Pro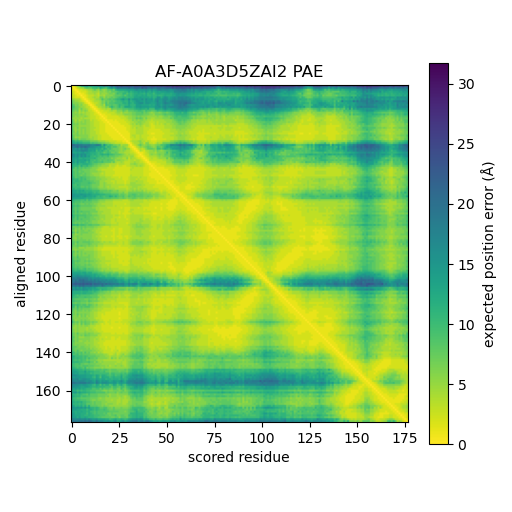tein AF-A0A3D5ZAI2-F1 (afdb_monomer)

Radius of gyration: 25.35 Å; Cα contacts (8 Å, |Δi|>4): 267; chains: 1; bounding box: 57×71×62 Å

Secondary structure (DSSP, 8-state):
-------SSPP-SPPPPTTHHHHHHHHHHH-TTS-GGG--S-HHHHHHHHH--EE-TTS-EEEEEEEEEEPPPSS-HHHHHHHT---EEEEEEEEEEEE--TT-TT-PPEEEEEEEEEEE---TTS-EEETTEEE-PPPPP-PPSEEEEEEEE-TTS-EEEEEEEE-SSS--EEEE-

Sequence (177 aa):
MERINFASAKNLYDYPDFLEIQVKSFQEFFQLETNPENRQTEGLYRVFSENFPITDSRNQFVLEFLDYFIDPPRYSIQECIDRGLTYSVPLKAKLKLYCTDPEHEDFETIVQDVYLGTIPYMTPRGSFVVNGAERVIVSQLHRSPGVFFAQSRHANGTKLYSARIIPFRGSWIEFAT

Nearest PDB structures (foldseek):
  8dkc-assembly1_C  TM=8.971E-01  e=3.325E-18  Porphyromonas gingivalis
  6x43-assembly1_I  TM=8.845E-01  e=4.209E-14  Escherichia coli
  6n61-assembly1_C  TM=9.089E-01  e=1.870E-13  Escherichia coli
  6n62-assembly1_C  TM=8.930E-01  e=2.374E-12  Escherichia coli
  7xl3-assembly1_C  TM=8.909E-01  e=1.390E-11  Pseudomonas aeruginosa PAO1

Foldseek 3Di:
DDDDDPDPDDDPDDDDDPLCVLVVVQCQQCVQVADLVRNDCDHPNVVQVVVDFDADPVRFKTKGWDAKDKAAWPDDLVCCLVQQHWGWIWIWTFIWIDGPDPVPPVDDIDTDTGTDGIDFDADPVSWTQHRNDTGHDDDDDDDDFDKDKDWDADPVGDIKIKIWGGHPDDDIDMDID

Structure (mmCIF, N/CA/C/O backbone):
data_AF-A0A3D5ZAI2-F1
#
_entry.id   AF-A0A3D5ZAI2-F1
#
loop_
_atom_site.group_PDB
_atom_site.id
_atom_site.type_symbol
_atom_site.label_atom_id
_atom_site.label_alt_id
_atom_site.label_comp_id
_atom_site.label_asym_id
_atom_site.label_entity_id
_atom_site.label_seq_id
_atom_site.pdbx_PDB_ins_code
_atom_site.Cartn_x
_atom_site.Cartn_y
_atom_site.Cartn_z
_atom_site.occupancy
_atom_site.B_iso_or_equiv
_atom_site.auth_seq_id
_atom_site.auth_comp_id
_atom_site.auth_asym_id
_atom_site.auth_atom_id
_atom_site.pdbx_PDB_model_num
ATOM 1 N N . MET A 1 1 ? 19.122 -29.719 -29.518 1.00 62.78 1 MET A N 1
ATOM 2 C CA . MET A 1 1 ? 20.221 -28.885 -30.050 1.00 62.78 1 MET A CA 1
ATOM 3 C C . MET A 1 1 ? 20.839 -28.146 -28.885 1.00 62.78 1 MET A C 1
ATOM 5 O O . MET A 1 1 ? 20.096 -27.594 -28.085 1.00 62.78 1 MET A O 1
ATOM 9 N N . GLU A 1 2 ? 22.160 -28.177 -28.773 1.00 84.50 2 GLU A N 1
ATOM 10 C CA . GLU A 1 2 ? 22.904 -27.473 -27.729 1.00 84.50 2 GLU A CA 1
ATOM 11 C C . GLU A 1 2 ? 23.307 -26.083 -28.243 1.00 84.50 2 GLU A C 1
ATOM 13 O O . GLU A 1 2 ? 23.710 -25.933 -29.399 1.00 84.50 2 GLU A O 1
ATOM 18 N N . ARG A 1 3 ? 23.128 -25.042 -27.422 1.00 88.50 3 ARG A N 1
ATOM 19 C CA . ARG A 1 3 ? 23.408 -23.655 -27.815 1.00 88.50 3 ARG A CA 1
ATOM 20 C C . ARG A 1 3 ? 24.905 -23.377 -27.686 1.00 88.50 3 ARG A C 1
ATOM 22 O O . ARG A 1 3 ? 25.422 -23.334 -26.576 1.00 88.50 3 ARG A O 1
ATOM 29 N N . ILE A 1 4 ? 25.578 -23.110 -28.803 1.00 91.88 4 ILE A N 1
ATOM 30 C CA . ILE A 1 4 ? 26.988 -22.694 -28.815 1.00 91.88 4 ILE A CA 1
ATOM 31 C C . ILE A 1 4 ? 27.071 -21.177 -28.582 1.00 91.88 4 ILE A C 1
ATOM 33 O O . ILE A 1 4 ? 26.384 -20.403 -29.251 1.00 91.88 4 ILE A O 1
ATOM 37 N N . ASN A 1 5 ? 27.899 -20.749 -27.625 1.00 89.44 5 ASN A N 1
ATOM 38 C CA . ASN A 1 5 ? 28.137 -19.344 -27.289 1.00 89.44 5 ASN A CA 1
ATOM 39 C C . ASN A 1 5 ? 29.575 -18.944 -27.671 1.00 89.44 5 ASN A C 1
ATOM 41 O O . ASN A 1 5 ? 30.524 -19.559 -27.194 1.00 89.44 5 ASN A O 1
ATOM 45 N N . PHE A 1 6 ? 29.728 -17.914 -28.509 1.00 93.12 6 PHE A N 1
ATOM 46 C CA . PHE A 1 6 ? 31.022 -17.404 -28.996 1.00 93.12 6 PHE A CA 1
ATOM 47 C C . PHE A 1 6 ? 31.489 -16.126 -28.273 1.00 93.12 6 PHE A C 1
ATOM 49 O O . PHE A 1 6 ? 32.393 -15.442 -28.752 1.00 93.12 6 PHE A O 1
ATOM 56 N N . ALA A 1 7 ? 30.857 -15.755 -27.154 1.00 91.50 7 ALA A N 1
ATOM 57 C CA . ALA A 1 7 ? 31.220 -14.558 -26.404 1.00 91.50 7 ALA A CA 1
ATOM 58 C C . ALA A 1 7 ? 32.669 -14.634 -25.890 1.00 91.50 7 ALA A C 1
ATOM 60 O O . ALA A 1 7 ? 33.049 -15.572 -25.191 1.00 91.50 7 ALA A O 1
ATOM 61 N N . SER A 1 8 ? 33.469 -13.619 -26.223 1.00 91.81 8 SER A N 1
ATOM 62 C CA . SER A 1 8 ? 34.861 -13.488 -25.775 1.00 91.81 8 SER A CA 1
ATOM 63 C C . SER A 1 8 ? 34.977 -12.984 -24.333 1.00 91.81 8 SER A C 1
ATOM 65 O O . SER A 1 8 ? 35.944 -13.301 -23.642 1.00 91.81 8 SER A O 1
ATOM 67 N N . ALA A 1 9 ? 33.985 -12.222 -23.865 1.00 90.69 9 ALA A N 1
ATOM 68 C CA . ALA A 1 9 ? 33.868 -11.767 -22.487 1.00 90.69 9 ALA A CA 1
ATOM 69 C C . ALA A 1 9 ? 32.952 -12.703 -21.686 1.00 90.69 9 ALA A C 1
ATOM 71 O O . ALA A 1 9 ? 31.867 -13.071 -22.144 1.00 90.69 9 ALA A O 1
ATOM 72 N N . LYS A 1 10 ? 33.375 -13.066 -20.470 1.00 86.88 10 LYS A N 1
ATOM 73 C CA . LYS A 1 10 ? 32.541 -13.828 -19.532 1.00 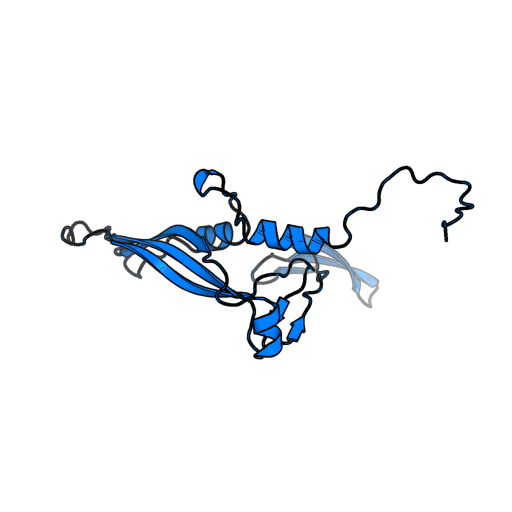86.88 10 LYS A CA 1
ATOM 74 C C . LYS A 1 10 ? 31.554 -12.893 -18.845 1.00 86.88 10 LYS A C 1
ATOM 76 O O . LYS A 1 10 ? 31.944 -11.821 -18.386 1.00 86.88 10 LYS A O 1
ATOM 81 N N . ASN A 1 11 ? 30.297 -13.318 -18.745 1.00 85.56 11 ASN A N 1
ATOM 82 C CA . ASN A 1 11 ? 29.341 -12.631 -17.892 1.00 85.56 11 ASN A CA 1
ATOM 83 C C . ASN A 1 11 ? 29.721 -12.888 -16.424 1.00 85.56 11 ASN A C 1
ATOM 85 O O . ASN A 1 11 ? 29.868 -14.042 -16.028 1.00 85.56 11 ASN A O 1
ATOM 89 N N . LEU A 1 12 ? 29.954 -11.818 -15.663 1.00 88.56 12 LEU A N 1
ATOM 90 C CA . LEU A 1 12 ? 30.361 -11.890 -14.254 1.00 88.56 12 LEU A CA 1
ATOM 91 C C . LEU A 1 12 ? 29.165 -11.942 -13.300 1.00 88.56 12 LEU A C 1
ATOM 93 O O . LEU A 1 12 ? 29.346 -12.269 -12.131 1.00 88.56 12 LEU A O 1
ATOM 97 N N . TYR A 1 13 ? 27.971 -11.613 -13.793 1.00 89.38 13 TYR A N 1
ATOM 98 C CA . TYR A 1 13 ? 26.759 -11.518 -12.994 1.00 89.38 13 TYR A CA 1
ATOM 99 C C . TYR A 1 13 ? 25.639 -12.324 -13.635 1.00 89.38 13 TYR A C 1
ATOM 101 O O . TYR A 1 13 ? 25.450 -12.297 -14.854 1.00 89.38 13 TYR A O 1
ATOM 109 N N . ASP A 1 14 ? 24.870 -13.005 -12.799 1.00 89.44 14 ASP A N 1
ATOM 110 C CA . ASP A 1 14 ? 23.631 -13.623 -13.239 1.00 89.44 14 ASP A CA 1
ATOM 111 C C . ASP A 1 14 ? 22.578 -12.553 -13.536 1.00 89.44 14 ASP A C 1
ATOM 113 O O . ASP A 1 14 ? 22.603 -11.442 -12.995 1.00 89.44 14 ASP A O 1
ATOM 117 N N . TYR A 1 15 ? 21.657 -12.879 -14.439 1.00 89.94 15 TYR A N 1
ATOM 118 C CA . TYR A 1 15 ? 20.530 -12.000 -14.711 1.00 89.94 15 TYR A CA 1
ATOM 119 C C . TYR A 1 15 ? 19.593 -11.987 -13.497 1.00 89.94 15 TYR A C 1
ATOM 121 O O . TYR A 1 15 ? 19.258 -13.064 -12.997 1.00 89.94 15 TYR A O 1
ATOM 129 N N . PRO A 1 16 ? 19.156 -10.804 -13.033 1.00 91.69 16 PRO A N 1
ATOM 130 C CA . PRO A 1 16 ? 18.140 -10.726 -11.996 1.00 91.69 16 PRO A CA 1
ATOM 131 C C . PRO A 1 16 ? 16.792 -11.213 -12.536 1.00 91.69 16 PRO A C 1
ATOM 133 O O . PRO A 1 16 ? 16.596 -11.336 -13.751 1.00 91.69 16 PRO A O 1
ATOM 136 N N . ASP A 1 17 ? 15.838 -11.434 -11.637 1.00 90.25 17 ASP A N 1
ATOM 137 C CA . ASP A 1 17 ? 14.456 -11.638 -12.051 1.00 90.25 17 ASP A CA 1
ATOM 138 C C . ASP A 1 17 ? 13.893 -10.323 -12.614 1.00 90.25 17 ASP A C 1
ATOM 140 O O . ASP A 1 17 ? 13.787 -9.302 -11.935 1.00 90.25 17 ASP A O 1
ATOM 144 N N . PHE A 1 18 ? 13.524 -10.335 -13.894 1.00 91.12 18 PHE A N 1
ATOM 145 C CA . PHE A 1 18 ? 13.000 -9.155 -14.577 1.00 91.12 18 PHE A CA 1
ATOM 146 C C . PHE A 1 18 ? 11.602 -8.738 -14.097 1.00 91.12 18 PHE A C 1
ATOM 148 O O . PHE A 1 18 ? 11.179 -7.616 -14.379 1.00 91.12 18 PHE A O 1
ATOM 155 N N . LEU A 1 19 ? 10.885 -9.607 -13.376 1.00 91.56 19 LEU A N 1
ATOM 156 C CA . LEU A 1 19 ? 9.598 -9.298 -12.750 1.00 91.56 19 LEU A CA 1
ATOM 157 C C . LEU A 1 19 ? 9.741 -8.836 -11.295 1.00 91.56 19 LEU A C 1
ATOM 159 O O . LEU A 1 19 ? 8.753 -8.377 -10.715 1.00 91.56 19 LEU A O 1
ATOM 163 N N . GLU A 1 20 ? 10.953 -8.897 -10.729 1.00 90.62 20 GLU A N 1
ATOM 164 C CA . GLU A 1 20 ? 11.215 -8.631 -9.311 1.00 90.62 20 GLU A CA 1
ATOM 165 C C . GLU A 1 20 ? 10.633 -7.290 -8.871 1.00 90.62 20 GLU A C 1
ATOM 167 O O . GLU A 1 20 ? 9.958 -7.221 -7.855 1.00 90.62 20 GLU A O 1
ATOM 172 N N . ILE A 1 21 ? 10.816 -6.231 -9.664 1.00 91.50 21 ILE A N 1
ATOM 173 C CA . ILE A 1 21 ? 10.350 -4.880 -9.317 1.00 91.50 21 ILE A CA 1
ATOM 174 C C . ILE A 1 21 ? 8.835 -4.851 -9.064 1.00 91.50 21 ILE A C 1
ATOM 176 O O . ILE A 1 21 ? 8.386 -4.224 -8.105 1.00 91.50 21 ILE A O 1
ATOM 180 N N . GLN A 1 22 ? 8.045 -5.522 -9.909 1.00 91.94 22 GLN A N 1
ATOM 181 C CA . GLN A 1 22 ? 6.584 -5.547 -9.775 1.00 91.94 22 GLN A CA 1
ATOM 182 C C . GLN A 1 22 ? 6.161 -6.411 -8.588 1.00 91.94 22 GLN A C 1
ATOM 184 O O . GLN A 1 22 ? 5.370 -5.978 -7.751 1.00 91.94 22 GLN A O 1
ATOM 189 N N . VAL A 1 23 ? 6.719 -7.621 -8.504 1.00 91.06 23 VAL A N 1
ATOM 190 C CA . VAL A 1 23 ? 6.357 -8.606 -7.479 1.00 91.06 23 VAL A CA 1
ATOM 191 C C . VAL A 1 23 ? 6.747 -8.106 -6.091 1.00 91.06 23 VAL A C 1
ATOM 193 O O . VAL A 1 23 ? 5.915 -8.096 -5.185 1.00 91.06 23 VAL A O 1
ATOM 196 N N . LYS A 1 24 ? 7.979 -7.617 -5.940 1.00 91.00 24 LYS A N 1
ATOM 197 C CA . LYS A 1 24 ? 8.510 -7.103 -4.679 1.00 91.00 24 LYS A CA 1
ATOM 198 C C . LYS A 1 24 ? 7.731 -5.888 -4.190 1.00 91.00 24 LYS A C 1
ATOM 200 O O . LYS A 1 24 ? 7.303 -5.877 -3.043 1.00 91.00 24 LYS A O 1
ATOM 205 N N . SER A 1 25 ? 7.457 -4.913 -5.062 1.00 92.38 25 SER A N 1
ATOM 206 C CA . SER A 1 25 ? 6.672 -3.729 -4.683 1.00 92.38 25 SER A CA 1
ATOM 207 C C . SER A 1 25 ? 5.270 -4.099 -4.183 1.00 92.38 25 SER A C 1
ATOM 209 O O . SER A 1 25 ? 4.769 -3.493 -3.236 1.00 92.38 25 SER A O 1
ATOM 211 N N . PHE A 1 26 ? 4.636 -5.103 -4.793 1.00 92.88 26 PHE A N 1
ATOM 212 C CA . PHE A 1 26 ? 3.326 -5.580 -4.361 1.00 92.88 26 PHE A CA 1
ATOM 213 C C . PHE A 1 26 ? 3.391 -6.352 -3.036 1.00 92.88 26 PHE A C 1
ATOM 215 O O . PHE A 1 26 ? 2.532 -6.154 -2.177 1.00 92.88 26 PHE A O 1
ATOM 222 N N . GLN A 1 27 ? 4.418 -7.185 -2.842 1.00 89.62 27 GLN A N 1
ATOM 223 C CA . GLN A 1 27 ? 4.668 -7.893 -1.581 1.00 89.62 27 GLN A CA 1
ATOM 224 C C . GLN A 1 27 ? 4.926 -6.923 -0.421 1.00 89.62 27 GLN A C 1
ATOM 226 O O . GLN A 1 27 ? 4.304 -7.066 0.628 1.00 89.62 27 GLN A O 1
ATOM 231 N N . GLU A 1 28 ? 5.770 -5.908 -0.623 1.00 90.38 28 GLU A N 1
ATOM 232 C CA . GLU A 1 28 ? 6.050 -4.849 0.359 1.00 90.38 28 GLU A CA 1
ATOM 233 C C . GLU A 1 28 ? 4.786 -4.045 0.701 1.00 90.38 28 GLU A C 1
ATOM 235 O O . GLU A 1 28 ? 4.550 -3.690 1.855 1.00 90.38 28 GLU A O 1
ATOM 240 N N . PHE A 1 29 ? 3.915 -3.793 -0.282 1.00 91.44 29 PHE A N 1
ATOM 241 C CA . PHE A 1 29 ? 2.637 -3.131 -0.025 1.00 91.44 29 PHE A CA 1
ATOM 242 C C . PHE A 1 29 ? 1.702 -3.978 0.860 1.00 91.44 29 PHE A C 1
ATOM 244 O O . PHE A 1 29 ? 1.047 -3.431 1.750 1.00 91.44 29 PHE A O 1
ATOM 251 N N . PHE A 1 30 ? 1.635 -5.291 0.621 1.00 87.12 30 PHE A 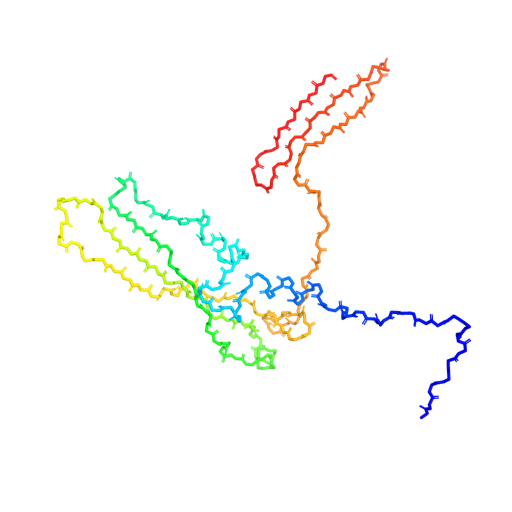N 1
ATOM 252 C CA . PHE A 1 30 ? 0.673 -6.201 1.252 1.00 87.12 30 PHE A CA 1
ATOM 253 C C . PHE A 1 30 ? 1.149 -6.885 2.539 1.00 87.12 30 PHE A C 1
ATOM 255 O O . PHE A 1 30 ? 0.295 -7.322 3.298 1.00 87.12 30 PHE A O 1
ATOM 262 N N . GLN A 1 31 ? 2.459 -7.047 2.758 1.00 84.12 31 GLN A N 1
ATOM 263 C CA . GLN A 1 31 ? 3.083 -7.694 3.931 1.00 84.12 31 GLN A CA 1
ATOM 264 C C . GLN A 1 31 ? 2.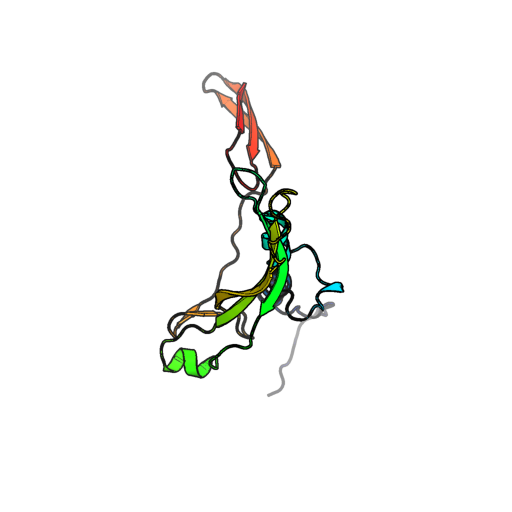387 -8.981 4.435 1.00 84.12 31 GLN A C 1
ATOM 266 O O . GLN A 1 31 ? 2.243 -9.214 5.637 1.00 84.12 31 GLN A O 1
ATOM 271 N N . LEU A 1 32 ? 1.929 -9.832 3.511 1.00 69.31 32 LEU A N 1
ATOM 272 C CA . LEU A 1 32 ? 1.075 -10.990 3.816 1.00 69.31 32 LEU A CA 1
ATOM 273 C C . LEU A 1 32 ? 1.755 -12.091 4.631 1.00 69.31 32 LEU A C 1
ATOM 275 O O . LEU A 1 32 ? 1.093 -12.790 5.391 1.00 69.31 32 LEU A O 1
ATOM 279 N N . GLU A 1 33 ? 3.064 -12.250 4.470 1.00 70.12 33 GLU A N 1
ATOM 280 C CA . GLU A 1 33 ? 3.845 -13.311 5.117 1.00 70.12 33 GLU A CA 1
ATOM 281 C C . GLU A 1 33 ? 4.502 -12.838 6.421 1.00 70.12 33 GLU A C 1
ATOM 283 O O . GLU A 1 33 ? 5.375 -13.504 6.977 1.00 70.12 33 GLU A O 1
ATOM 288 N N . THR A 1 34 ? 4.103 -11.666 6.917 1.00 75.31 34 THR A N 1
ATOM 289 C CA . THR A 1 34 ? 4.671 -11.071 8.122 1.00 75.31 34 THR A CA 1
ATOM 290 C C . THR A 1 34 ? 3.702 -11.237 9.284 1.00 75.31 34 THR A C 1
ATOM 292 O O . THR A 1 34 ? 2.564 -10.762 9.234 1.00 75.31 34 THR A O 1
ATOM 295 N N . ASN A 1 35 ? 4.161 -11.898 10.352 1.00 79.94 35 ASN A N 1
ATOM 296 C CA . ASN A 1 35 ? 3.420 -11.946 11.614 1.00 79.94 35 ASN A CA 1
ATOM 297 C C . ASN A 1 35 ? 3.076 -10.515 12.062 1.00 79.94 35 ASN A C 1
ATOM 299 O O . ASN A 1 35 ? 3.930 -9.639 11.899 1.00 79.94 35 ASN A O 1
ATOM 303 N N . PRO A 1 36 ? 1.897 -10.274 12.666 1.00 78.56 36 PRO A N 1
ATOM 304 C CA . PRO A 1 36 ? 1.490 -8.940 13.111 1.00 78.56 36 PRO A CA 1
ATOM 305 C C . PRO A 1 36 ? 2.561 -8.201 13.926 1.00 78.56 36 PRO A C 1
ATOM 307 O O . PRO A 1 36 ? 2.814 -7.027 13.690 1.00 78.56 36 PRO A O 1
ATOM 310 N N . GLU A 1 37 ? 3.263 -8.912 14.813 1.00 79.19 37 GLU A N 1
ATOM 311 C CA . GLU A 1 37 ? 4.327 -8.356 15.666 1.00 79.19 37 GLU A CA 1
ATOM 312 C C . GLU A 1 37 ? 5.584 -7.915 14.896 1.00 79.19 37 GLU A C 1
ATOM 314 O O . GLU A 1 37 ? 6.317 -7.045 15.355 1.00 79.19 37 GLU A O 1
ATOM 319 N N . ASN A 1 38 ? 5.831 -8.503 13.723 1.00 82.44 38 ASN A N 1
ATOM 320 C CA . ASN A 1 38 ? 6.993 -8.217 12.879 1.00 82.44 38 ASN A CA 1
ATOM 321 C C . ASN A 1 38 ? 6.648 -7.301 11.695 1.00 82.44 38 ASN A C 1
ATOM 323 O O . ASN A 1 38 ? 7.500 -7.058 10.839 1.00 82.44 38 ASN A O 1
ATOM 327 N N . ARG A 1 39 ? 5.394 -6.844 11.601 1.00 83.50 39 ARG A N 1
ATOM 328 C CA . ARG A 1 39 ? 4.905 -6.036 10.486 1.00 83.50 39 ARG A CA 1
ATOM 329 C C . ARG A 1 39 ? 5.563 -4.662 10.513 1.00 83.50 39 ARG A C 1
ATOM 331 O O . ARG A 1 39 ? 5.550 -3.965 11.525 1.00 83.50 39 ARG A O 1
ATOM 338 N N . GLN A 1 40 ? 6.141 -4.267 9.387 1.00 84.62 40 GLN A N 1
ATOM 339 C CA . GLN A 1 40 ? 6.765 -2.960 9.248 1.00 84.62 40 GLN A CA 1
ATOM 340 C C . GLN A 1 40 ? 5.694 -1.885 9.043 1.00 84.62 40 GLN A C 1
ATOM 342 O O . GLN A 1 40 ? 4.654 -2.126 8.423 1.00 84.62 40 GLN A O 1
ATOM 347 N N . THR A 1 41 ? 5.958 -0.664 9.517 1.00 84.69 41 THR A N 1
ATOM 348 C CA . THR A 1 41 ? 5.077 0.498 9.305 1.00 84.69 41 THR A CA 1
ATOM 349 C C . THR A 1 41 ? 5.206 1.040 7.877 1.00 84.69 41 THR A C 1
ATOM 351 O O . THR A 1 41 ? 5.607 2.179 7.639 1.00 84.69 41 THR A O 1
ATOM 354 N N . GLU A 1 42 ? 4.856 0.208 6.903 1.00 87.94 42 GLU A N 1
ATOM 355 C CA . GLU A 1 42 ? 4.878 0.493 5.469 1.00 87.94 42 GLU A CA 1
ATOM 356 C C . GLU A 1 42 ? 3.628 -0.067 4.773 1.00 87.94 42 GLU A C 1
ATOM 358 O O . GLU A 1 42 ? 2.768 -0.689 5.405 1.00 87.94 42 GLU A O 1
ATOM 363 N N . GLY A 1 43 ? 3.496 0.200 3.471 1.00 91.56 43 GLY A N 1
ATOM 364 C CA . GLY A 1 43 ? 2.417 -0.348 2.651 1.00 91.56 43 GLY A CA 1
ATOM 365 C C . GLY A 1 43 ? 1.019 -0.082 3.217 1.00 91.56 43 GLY A C 1
ATOM 366 O O . GLY A 1 43 ? 0.698 1.030 3.643 1.00 91.56 43 GLY A O 1
ATOM 367 N N . LEU A 1 44 ? 0.189 -1.123 3.229 1.00 91.75 44 LEU A N 1
ATOM 368 C CA . LEU A 1 44 ? -1.182 -1.073 3.723 1.00 91.75 44 LEU A CA 1
ATOM 369 C C . LEU A 1 44 ? -1.264 -0.768 5.228 1.00 91.75 44 LEU A C 1
ATOM 371 O O . LEU A 1 44 ? -2.139 -0.011 5.644 1.00 91.75 44 LEU A O 1
ATOM 375 N N . TYR A 1 45 ? -0.336 -1.296 6.035 1.00 92.38 45 TYR A N 1
ATOM 376 C CA . TYR A 1 45 ? -0.316 -1.042 7.480 1.00 92.38 45 TYR A CA 1
ATOM 377 C C . TYR A 1 45 ? -0.117 0.443 7.771 1.00 92.38 45 TYR A C 1
ATOM 379 O O . TYR A 1 45 ? -0.891 1.041 8.512 1.00 92.38 45 TYR A O 1
ATOM 387 N N . ARG A 1 46 ? 0.867 1.065 7.107 1.00 93.12 46 ARG A N 1
ATOM 388 C CA . ARG A 1 46 ? 1.122 2.503 7.227 1.00 93.12 46 ARG A CA 1
ATOM 389 C C . ARG A 1 46 ? -0.102 3.336 6.871 1.00 93.12 46 ARG A C 1
ATOM 391 O O . ARG A 1 46 ? -0.377 4.313 7.555 1.00 93.12 46 ARG A O 1
ATOM 398 N N . VAL A 1 47 ? -0.841 2.956 5.826 1.00 93.25 47 VAL A N 1
ATOM 399 C CA . VAL A 1 47 ? -2.072 3.663 5.446 1.00 93.25 47 VAL A CA 1
ATOM 400 C C . VAL A 1 47 ? -3.091 3.617 6.582 1.00 93.25 47 VAL A C 1
ATOM 402 O O . VAL A 1 47 ? -3.665 4.653 6.904 1.00 93.25 47 VAL A O 1
ATOM 405 N N . PHE A 1 48 ? -3.292 2.470 7.231 1.00 94.31 48 PHE A N 1
ATOM 406 C CA . PHE A 1 48 ? -4.164 2.410 8.403 1.00 94.31 48 PHE A CA 1
ATOM 407 C C . PHE A 1 48 ? -3.614 3.235 9.572 1.00 94.31 48 PHE A C 1
ATOM 409 O O . PHE A 1 48 ? -4.335 4.070 10.110 1.00 94.31 48 PHE A O 1
ATOM 416 N N . SER A 1 49 ? -2.334 3.091 9.917 1.00 92.25 49 SER A N 1
ATOM 417 C CA . SER A 1 49 ? -1.720 3.841 11.021 1.00 92.25 49 SER A CA 1
ATOM 418 C C . SER A 1 49 ? -1.735 5.362 10.825 1.00 92.25 49 SER A C 1
ATOM 420 O O . SER A 1 49 ? -1.795 6.091 11.803 1.00 92.25 49 SER A O 1
ATOM 422 N N . GLU A 1 50 ? -1.675 5.859 9.585 1.00 93.44 50 GLU A N 1
ATOM 423 C CA . GLU A 1 50 ? -1.748 7.299 9.290 1.00 93.44 50 GLU A CA 1
ATOM 424 C C . GLU A 1 50 ? -3.174 7.867 9.395 1.00 93.44 50 GLU A C 1
ATOM 426 O O . GLU A 1 50 ? -3.330 9.072 9.581 1.00 93.44 50 GLU A O 1
ATOM 431 N N . ASN A 1 51 ? -4.208 7.032 9.236 1.00 93.44 51 ASN A N 1
ATOM 432 C CA . ASN A 1 51 ? -5.608 7.475 9.243 1.00 93.44 51 ASN A CA 1
ATOM 433 C C . ASN A 1 51 ? -6.321 7.237 10.584 1.00 93.44 51 ASN A C 1
ATOM 435 O O . ASN A 1 51 ? -7.380 7.818 10.805 1.00 93.44 51 ASN A O 1
ATOM 439 N N . PHE A 1 52 ? -5.770 6.391 11.457 1.00 95.19 52 PHE A N 1
ATOM 440 C CA . PHE A 1 52 ? -6.327 6.075 12.770 1.00 95.19 52 PHE A CA 1
ATOM 441 C C . PHE A 1 52 ? -5.440 6.632 13.901 1.00 95.19 52 PHE A C 1
ATOM 443 O O . PHE A 1 52 ? -4.223 6.705 13.735 1.00 95.19 52 PHE A O 1
ATOM 450 N N . PRO A 1 53 ? -6.013 6.987 15.066 1.00 96.12 53 PRO A N 1
ATOM 451 C CA . PRO A 1 53 ? -7.419 6.829 15.439 1.00 96.12 53 PRO A CA 1
ATOM 452 C C . PRO A 1 53 ? -8.350 7.842 14.759 1.00 96.12 53 PRO A C 1
ATOM 454 O O . PRO A 1 53 ? -7.941 8.944 14.400 1.00 96.12 53 PRO A O 1
ATOM 457 N N . ILE A 1 54 ? -9.620 7.460 14.616 1.00 96.38 54 ILE A N 1
ATOM 458 C CA . ILE A 1 54 ? -10.702 8.351 14.183 1.00 96.38 54 ILE A CA 1
ATOM 459 C C . ILE A 1 54 ? -11.566 8.655 15.402 1.00 96.38 54 ILE A C 1
ATOM 461 O O . ILE A 1 54 ? -12.013 7.734 16.087 1.00 96.38 54 ILE A O 1
ATOM 465 N N . THR A 1 55 ? -11.816 9.936 15.660 1.00 96.19 55 THR A N 1
ATOM 466 C CA . THR A 1 55 ? -12.674 10.388 16.758 1.00 96.19 55 THR A CA 1
ATOM 467 C C . THR A 1 55 ? -13.937 11.056 16.239 1.00 96.19 55 THR A C 1
ATOM 469 O O . THR A 1 55 ? -13.972 11.604 15.132 1.00 96.19 55 THR A O 1
ATOM 472 N N . ASP A 1 56 ? -15.004 10.996 17.031 1.00 94.94 56 ASP A N 1
ATOM 473 C CA . ASP A 1 56 ? -16.198 11.789 16.766 1.00 94.94 56 ASP A CA 1
ATOM 474 C C . ASP A 1 56 ? -15.948 13.287 17.048 1.00 94.94 56 ASP A C 1
ATOM 476 O O . ASP A 1 56 ? -14.953 13.681 17.655 1.00 94.94 56 ASP A O 1
ATOM 480 N N . SER A 1 57 ? -16.888 14.147 16.649 1.00 94.44 57 SER A N 1
ATOM 481 C CA . SER A 1 57 ? -16.779 15.606 16.822 1.00 94.44 57 SER A CA 1
ATOM 482 C C . SER A 1 57 ? -16.572 16.084 18.268 1.00 94.44 57 SER A C 1
ATOM 484 O O . SER A 1 57 ? -16.081 17.194 18.471 1.00 94.44 57 SER A O 1
ATOM 486 N N . ARG A 1 58 ? -16.967 15.280 19.264 1.00 91.94 58 ARG A N 1
ATOM 487 C CA . ARG A 1 58 ? -16.841 15.590 20.694 1.00 91.94 58 ARG A CA 1
ATOM 488 C C . ARG A 1 58 ? -15.656 14.883 21.354 1.00 91.94 58 ARG A C 1
ATOM 490 O O . ARG A 1 58 ? -15.418 15.120 22.533 1.00 91.94 58 ARG A O 1
ATOM 497 N N . ASN A 1 59 ? -14.903 14.068 20.611 1.00 90.44 59 ASN A N 1
ATOM 498 C CA . ASN A 1 59 ? -13.801 13.236 21.106 1.00 90.44 59 ASN A CA 1
ATOM 499 C C . ASN A 1 59 ? -14.193 12.279 22.250 1.00 90.44 59 ASN A C 1
ATOM 501 O O . ASN A 1 59 ? -13.363 11.965 23.103 1.00 90.44 59 ASN A O 1
ATOM 505 N N . GLN A 1 60 ? -15.448 11.829 22.266 1.00 92.81 60 GLN A N 1
ATOM 506 C CA . GLN A 1 60 ? -15.984 10.863 23.227 1.00 92.81 60 GLN A CA 1
ATOM 507 C C . GLN A 1 60 ? -15.835 9.429 22.717 1.00 92.81 60 GLN A C 1
ATOM 509 O O . GLN A 1 60 ? -15.537 8.529 23.493 1.00 92.81 60 GLN A O 1
ATOM 514 N N . PHE A 1 61 ? -16.009 9.210 21.412 1.00 95.12 61 PHE A N 1
ATOM 515 C CA . PHE A 1 61 ? -15.879 7.894 20.795 1.00 95.12 61 PHE A CA 1
ATOM 516 C C . PHE A 1 61 ? -14.618 7.834 19.951 1.00 95.12 61 PHE A C 1
ATOM 518 O O . PHE A 1 61 ? -14.415 8.660 19.057 1.00 95.12 61 PHE A O 1
ATOM 525 N N . VAL A 1 62 ? -13.785 6.833 20.225 1.00 96.56 62 VAL A N 1
ATOM 526 C CA . VAL A 1 62 ? -12.512 6.627 19.539 1.00 96.56 62 VAL A CA 1
ATOM 527 C C . VAL A 1 62 ? -12.532 5.272 18.850 1.00 96.56 62 VAL A C 1
ATOM 529 O O . VAL A 1 62 ? -12.713 4.234 19.488 1.00 96.56 62 VAL A O 1
ATOM 532 N N . LEU A 1 63 ? -12.339 5.292 17.533 1.00 97.50 63 LEU A N 1
ATOM 533 C CA . LEU A 1 63 ? -12.126 4.108 16.719 1.00 97.50 63 LEU A CA 1
ATOM 534 C C . LEU A 1 63 ? -10.624 3.956 16.469 1.00 97.50 63 LEU A C 1
ATOM 536 O O . LEU A 1 63 ? -10.001 4.799 15.824 1.00 97.50 63 LEU A O 1
ATOM 540 N N . GLU A 1 64 ? -10.050 2.877 16.980 1.00 97.00 64 GLU A N 1
ATOM 541 C CA . GLU A 1 64 ? -8.648 2.500 16.827 1.00 97.00 64 GLU A CA 1
ATOM 542 C C . GLU A 1 64 ? -8.499 1.375 15.805 1.00 97.00 64 GLU A C 1
ATOM 544 O O . GLU A 1 64 ? -9.286 0.425 15.768 1.00 97.00 64 GLU A O 1
ATOM 549 N N . PHE A 1 65 ? -7.442 1.462 15.004 1.00 96.38 65 PHE A N 1
ATOM 550 C CA . PHE A 1 65 ? -6.970 0.357 14.184 1.00 96.38 65 PHE A CA 1
ATOM 551 C C . PHE A 1 65 ? -5.978 -0.480 14.991 1.00 96.38 65 PHE A C 1
ATOM 553 O O . PHE A 1 65 ? -4.995 0.055 15.499 1.00 96.38 65 PHE A O 1
ATOM 560 N N . LEU A 1 66 ? -6.236 -1.784 15.097 1.00 94.00 66 LEU A N 1
ATOM 561 C CA . LEU A 1 66 ? -5.332 -2.724 15.758 1.00 94.00 66 LEU A CA 1
A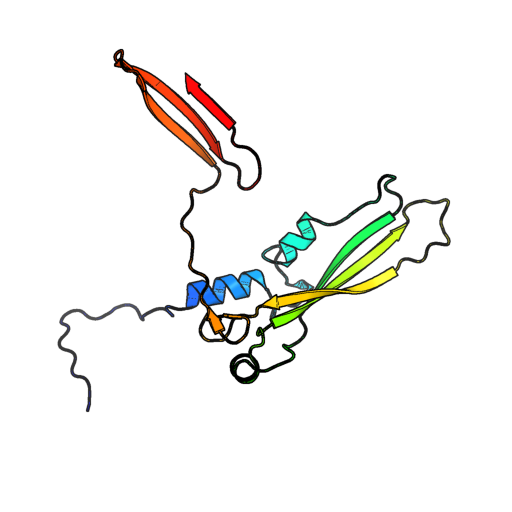TOM 562 C C . LEU A 1 66 ? -4.507 -3.510 14.744 1.00 94.00 66 LEU A C 1
ATOM 564 O O . LEU A 1 66 ? -3.302 -3.648 14.916 1.00 94.00 66 LEU A O 1
ATOM 568 N N . ASP A 1 67 ? -5.160 -4.055 13.714 1.00 93.12 67 ASP A N 1
ATOM 569 C CA . ASP A 1 67 ? -4.490 -4.882 12.713 1.00 93.12 67 ASP A CA 1
ATOM 570 C C . ASP A 1 67 ? -5.334 -5.082 11.441 1.00 93.12 67 ASP A C 1
ATOM 572 O O . ASP A 1 67 ? -6.502 -4.698 11.400 1.00 93.12 67 ASP A O 1
ATOM 576 N N . TYR A 1 68 ? -4.785 -5.723 10.405 1.00 93.06 68 TYR A N 1
ATOM 577 C CA . TYR A 1 68 ? -5.552 -6.203 9.248 1.00 93.06 68 TYR A CA 1
ATOM 578 C C . TYR A 1 68 ? -5.236 -7.652 8.872 1.00 93.06 68 TYR A C 1
ATOM 580 O O . TYR A 1 68 ? -4.123 -8.147 9.075 1.00 93.06 68 TYR A O 1
ATOM 588 N N . PHE A 1 69 ? -6.225 -8.291 8.247 1.00 91.56 69 PHE A N 1
ATOM 589 C CA . PHE A 1 69 ? -6.178 -9.653 7.733 1.00 91.56 69 PHE A CA 1
ATOM 590 C C . PHE A 1 69 ? -6.620 -9.695 6.281 1.00 91.56 69 PHE A C 1
ATOM 592 O O . PHE A 1 69 ? -7.516 -8.959 5.859 1.00 91.56 69 PHE A O 1
ATOM 599 N N . ILE A 1 70 ? -6.016 -10.611 5.537 1.00 91.38 70 ILE A N 1
ATOM 600 C CA . ILE A 1 70 ? -6.381 -10.899 4.161 1.00 91.38 70 ILE A CA 1
ATOM 601 C C . ILE A 1 70 ? -6.823 -12.352 4.102 1.00 91.38 70 ILE A C 1
ATOM 603 O O . ILE A 1 70 ? -6.063 -13.255 4.450 1.00 91.38 70 ILE A O 1
ATOM 607 N N . ASP A 1 71 ? -8.056 -12.568 3.667 1.00 92.69 71 ASP A N 1
ATOM 608 C CA . ASP A 1 71 ? -8.557 -13.916 3.437 1.00 92.69 71 ASP A CA 1
ATOM 609 C C . ASP A 1 71 ? -8.058 -14.437 2.077 1.00 92.69 71 ASP A C 1
ATOM 611 O O . ASP A 1 71 ? -7.765 -13.651 1.167 1.00 92.69 71 ASP A O 1
ATOM 615 N N . PRO A 1 72 ? -7.988 -15.765 1.886 1.00 93.62 72 PRO A N 1
ATOM 616 C CA . PRO A 1 72 ? -7.641 -16.335 0.593 1.00 93.62 72 PRO A CA 1
ATOM 617 C C . PRO A 1 72 ? -8.636 -15.914 -0.505 1.00 93.62 72 PRO A C 1
ATOM 619 O O . PRO A 1 72 ? -9.814 -15.648 -0.231 1.00 93.62 72 PRO A O 1
ATOM 622 N N . PRO A 1 73 ? -8.187 -15.877 -1.772 1.00 95.12 73 PRO A N 1
ATOM 623 C CA . PRO A 1 73 ? -9.051 -15.533 -2.891 1.00 95.12 73 PRO A CA 1
ATOM 624 C C . PRO A 1 73 ? -10.179 -16.558 -3.033 1.00 95.12 73 PRO A C 1
ATOM 626 O O . PRO A 1 73 ? -9.981 -17.763 -2.880 1.00 95.12 73 PRO A O 1
ATOM 629 N N . ARG A 1 74 ? -11.380 -16.076 -3.366 1.00 94.62 74 ARG A N 1
ATOM 630 C CA . ARG A 1 74 ? -12.575 -16.927 -3.499 1.00 94.62 74 ARG A CA 1
ATOM 631 C C . ARG A 1 74 ? -12.527 -17.852 -4.719 1.00 94.62 74 ARG A C 1
ATOM 633 O O . ARG A 1 74 ? -13.148 -18.910 -4.699 1.00 94.62 74 ARG A O 1
ATOM 640 N N . TYR A 1 75 ? -11.845 -17.424 -5.777 1.00 96.75 75 TYR A N 1
ATOM 641 C CA . TYR A 1 75 ? -11.786 -18.105 -7.067 1.00 96.75 75 TYR A CA 1
ATOM 642 C C . TYR A 1 75 ? -10.340 -18.205 -7.540 1.00 96.75 75 TYR A C 1
ATOM 644 O O . TYR A 1 75 ? -9.502 -17.370 -7.193 1.00 96.75 75 TYR A O 1
ATOM 652 N N . SER A 1 76 ? -10.055 -19.217 -8.356 1.00 97.81 76 SER A N 1
ATOM 653 C CA . SER A 1 76 ? -8.746 -19.346 -9.000 1.00 97.81 76 SER A CA 1
ATOM 654 C C . SER A 1 76 ? -8.570 -18.326 -10.132 1.00 97.81 76 SER A C 1
ATOM 656 O O . SER A 1 76 ? -9.544 -17.818 -10.687 1.00 97.81 76 SER A O 1
ATOM 658 N N . ILE A 1 77 ? -7.321 -18.064 -10.528 1.00 98.00 77 ILE A N 1
ATOM 659 C CA . ILE A 1 77 ? -6.998 -17.158 -11.645 1.00 98.00 77 ILE A CA 1
ATOM 660 C C . ILE A 1 77 ? -7.710 -17.600 -12.935 1.00 98.00 77 ILE A C 1
ATOM 662 O O . ILE A 1 77 ? -8.319 -16.771 -13.609 1.00 98.00 77 ILE A O 1
ATOM 666 N N . GLN A 1 78 ? -7.668 -18.899 -13.257 1.00 97.81 78 GLN A N 1
ATOM 667 C CA . GLN A 1 78 ? -8.285 -19.444 -14.471 1.00 97.81 78 GLN A CA 1
ATOM 668 C C . GLN A 1 78 ? -9.806 -19.272 -14.451 1.00 97.81 78 GLN A C 1
ATOM 670 O O . GLN A 1 78 ? -10.394 -18.807 -15.420 1.00 97.81 78 GLN A O 1
ATOM 675 N N . GLU A 1 79 ? -10.432 -19.559 -13.310 1.00 97.81 79 GLU A N 1
ATOM 676 C CA . GLU A 1 79 ? -11.868 -19.370 -13.137 1.00 97.81 79 GLU A CA 1
ATOM 677 C C . GLU A 1 79 ? -12.280 -17.900 -13.302 1.00 97.81 79 GLU A C 1
ATOM 679 O O . GLU A 1 79 ? -13.317 -17.612 -13.904 1.00 97.81 79 GLU A O 1
ATOM 684 N N . CYS A 1 80 ? -11.469 -16.960 -12.806 1.00 98.31 80 CYS A N 1
ATOM 685 C CA . CYS A 1 80 ? -11.722 -15.539 -13.011 1.00 98.31 80 CYS A CA 1
ATOM 686 C C . CYS A 1 80 ? -11.670 -15.149 -14.492 1.00 98.31 80 CYS A C 1
ATOM 688 O O . CYS A 1 80 ? -12.514 -14.371 -14.932 1.00 98.31 80 CYS A O 1
ATOM 690 N N . ILE A 1 81 ? -10.726 -15.701 -15.256 1.00 98.12 81 ILE A N 1
ATOM 691 C CA . ILE A 1 81 ? -10.616 -15.473 -16.703 1.00 98.12 81 ILE A CA 1
ATOM 692 C C . ILE A 1 81 ? -11.846 -16.039 -17.421 1.00 98.12 81 ILE A C 1
ATOM 694 O O . ILE A 1 81 ? -12.539 -15.300 -18.120 1.00 98.12 81 ILE A O 1
ATOM 698 N N . ASP A 1 82 ? -12.171 -17.310 -17.182 1.00 98.25 82 ASP A N 1
ATOM 699 C CA . ASP A 1 82 ? -13.242 -18.019 -17.891 1.00 98.25 82 ASP A CA 1
ATOM 700 C C . ASP A 1 82 ? -14.630 -17.424 -17.612 1.00 98.25 82 ASP A C 1
ATOM 702 O O . ASP A 1 82 ? -15.495 -17.392 -18.488 1.00 98.25 82 ASP A O 1
ATOM 706 N N . ARG A 1 83 ? -14.857 -16.938 -16.385 1.00 97.94 83 ARG A N 1
ATOM 707 C CA . ARG A 1 83 ? -16.153 -16.401 -15.938 1.00 97.94 83 ARG A CA 1
ATOM 708 C C . ARG A 1 83 ? -16.262 -14.879 -16.032 1.00 97.94 83 ARG A C 1
ATOM 710 O O . ARG A 1 83 ? -17.302 -14.337 -15.662 1.00 97.94 83 ARG A O 1
ATOM 717 N N . GLY A 1 84 ? -15.219 -14.173 -16.473 1.00 97.62 84 GLY A N 1
ATOM 718 C CA . GLY A 1 84 ? -15.246 -12.708 -16.525 1.00 97.62 84 GLY A CA 1
ATOM 719 C C . GLY A 1 84 ? -15.183 -12.022 -15.151 1.00 97.62 84 GLY A C 1
ATOM 720 O O . GLY A 1 84 ? -15.700 -10.918 -14.997 1.00 97.62 84 GLY A O 1
ATOM 721 N N . LEU A 1 85 ? -14.589 -12.658 -14.136 1.00 97.94 85 LEU A N 1
ATOM 722 C CA . LEU A 1 85 ? -14.483 -12.133 -12.767 1.00 97.94 85 LEU A CA 1
ATOM 723 C C . LEU A 1 85 ? -13.142 -11.422 -12.523 1.00 97.94 85 LEU A C 1
ATOM 725 O O . LEU A 1 85 ? -12.198 -11.531 -13.302 1.00 97.94 85 LEU A O 1
ATOM 729 N N . THR A 1 86 ? -13.039 -10.704 -11.407 1.00 98.31 86 THR A N 1
ATOM 730 C CA . THR A 1 86 ? -11.772 -10.126 -10.932 1.00 98.31 86 THR A CA 1
ATOM 731 C C . THR A 1 86 ? -11.120 -11.071 -9.926 1.00 98.31 86 THR A C 1
ATOM 733 O O . THR A 1 86 ? -11.790 -11.538 -9.006 1.00 98.31 86 THR A O 1
ATOM 736 N N . TYR A 1 87 ? -9.825 -11.343 -10.095 1.00 98.19 87 TYR A N 1
ATOM 737 C CA . TYR A 1 87 ? -9.043 -12.109 -9.125 1.00 98.19 87 TYR A CA 1
ATOM 738 C C . TYR A 1 87 ? -8.653 -11.188 -7.966 1.00 98.19 87 TYR A C 1
ATOM 740 O O . TYR A 1 87 ? -7.862 -10.256 -8.132 1.00 98.19 87 TYR A O 1
ATOM 748 N N . SER A 1 88 ? -9.269 -11.399 -6.806 1.00 97.38 88 SER A N 1
ATOM 749 C CA . SER A 1 88 ? -9.141 -10.518 -5.646 1.00 97.38 88 SER A CA 1
ATOM 750 C C . SER A 1 88 ? -9.177 -11.281 -4.327 1.00 97.38 88 SER A C 1
ATOM 752 O O . SER A 1 88 ? -9.674 -12.407 -4.244 1.00 97.38 88 SER A O 1
ATOM 754 N N . VAL A 1 89 ? -8.652 -10.632 -3.290 1.00 96.12 89 VAL A N 1
ATOM 755 C CA . VAL A 1 89 ? -8.620 -11.130 -1.913 1.00 96.12 89 VAL A CA 1
ATOM 756 C C . VAL A 1 89 ? -9.487 -10.246 -1.006 1.00 96.12 89 VAL A C 1
ATOM 758 O O . VAL A 1 89 ? -9.471 -9.020 -1.168 1.00 96.12 89 VAL A O 1
ATOM 761 N N . PRO A 1 90 ? -10.278 -10.816 -0.078 1.00 96.50 90 PRO A N 1
ATOM 762 C CA . PRO A 1 90 ? -11.011 -10.046 0.927 1.00 96.50 90 PRO A CA 1
ATOM 763 C C . PRO A 1 90 ? -10.067 -9.418 1.965 1.00 96.50 90 PRO A C 1
ATOM 765 O O . PRO A 1 90 ? -9.241 -10.115 2.545 1.00 96.50 90 PRO A O 1
ATOM 768 N N . LEU A 1 91 ? -10.228 -8.121 2.238 1.00 95.75 91 LEU A N 1
ATOM 769 C CA . LEU A 1 91 ? -9.527 -7.385 3.294 1.00 95.75 91 LEU A CA 1
ATOM 770 C C . LEU A 1 91 ? -10.455 -7.161 4.493 1.00 95.75 91 LEU A C 1
ATOM 772 O O . LEU A 1 91 ? -11.575 -6.660 4.350 1.00 95.75 91 LEU A O 1
ATOM 776 N N . LYS A 1 92 ? -9.952 -7.469 5.687 1.00 95.81 92 LYS A N 1
ATOM 777 C CA . LYS A 1 92 ? -10.576 -7.170 6.977 1.00 95.81 92 LYS A CA 1
ATOM 778 C C . LYS A 1 92 ? -9.625 -6.354 7.846 1.00 95.81 92 LYS A C 1
ATOM 780 O O . LYS A 1 92 ? -8.426 -6.599 7.817 1.00 95.81 92 LYS A O 1
ATOM 785 N N . ALA A 1 93 ? -10.149 -5.441 8.655 1.00 95.56 93 ALA A N 1
ATOM 786 C CA . ALA A 1 93 ? -9.387 -4.738 9.685 1.00 95.56 93 ALA A CA 1
ATOM 787 C C . ALA A 1 93 ? -9.948 -5.054 11.073 1.00 95.56 93 ALA A C 1
ATOM 789 O O . ALA A 1 93 ? -11.159 -5.014 11.273 1.00 95.56 93 ALA A O 1
ATOM 790 N N . LYS A 1 94 ? -9.073 -5.349 12.032 1.00 96.25 94 LYS A N 1
ATOM 791 C CA . LYS A 1 94 ? -9.400 -5.446 13.450 1.00 96.25 94 LYS A CA 1
ATOM 792 C C . LYS A 1 94 ? -9.476 -4.039 14.018 1.00 96.25 94 LYS A C 1
ATOM 794 O O . LYS A 1 94 ? -8.454 -3.362 14.139 1.00 96.25 94 LYS A O 1
ATOM 799 N N . LEU A 1 95 ? -10.683 -3.606 14.345 1.00 97.75 95 LEU A N 1
ATOM 800 C CA . LEU A 1 95 ? -10.948 -2.278 14.877 1.00 97.75 95 LEU A CA 1
ATOM 801 C C . LEU A 1 95 ? -11.432 -2.379 16.320 1.00 97.75 95 LEU A C 1
ATOM 803 O O . LEU A 1 95 ? -12.144 -3.319 16.679 1.00 97.75 95 LEU A O 1
ATOM 807 N N . LYS A 1 96 ? -11.046 -1.399 17.133 1.00 97.69 96 LYS A N 1
ATOM 808 C CA . LYS A 1 96 ? -11.474 -1.247 18.522 1.00 97.69 96 LYS A CA 1
ATOM 809 C C . LYS A 1 96 ? -12.231 0.064 18.674 1.00 97.69 96 LYS A C 1
ATOM 811 O O . LYS A 1 96 ? -11.684 1.119 18.382 1.00 97.69 96 LYS A O 1
ATOM 816 N N . LEU A 1 97 ? -13.471 -0.003 19.140 1.00 97.31 97 LEU A N 1
ATOM 817 C CA . LEU A 1 97 ? -14.293 1.156 19.466 1.00 97.31 97 LEU A CA 1
ATOM 818 C C . LEU A 1 97 ? -14.457 1.237 20.983 1.00 97.31 97 LEU A C 1
ATOM 820 O O . LEU A 1 97 ? -14.920 0.281 21.605 1.00 97.31 97 LEU A O 1
ATOM 824 N N . TYR A 1 98 ? -14.093 2.373 21.569 1.00 95.56 98 TYR A N 1
ATOM 825 C CA . TYR A 1 98 ? -14.270 2.630 22.997 1.00 95.56 98 TYR A CA 1
ATOM 826 C C . TYR A 1 98 ? -14.714 4.071 23.255 1.00 95.56 98 TYR A C 1
ATOM 828 O O . TYR A 1 98 ? -14.520 4.960 22.419 1.00 95.56 98 TYR A O 1
ATOM 836 N N . CYS A 1 99 ? -15.329 4.275 24.419 1.00 95.00 99 CYS A N 1
ATOM 837 C CA . CYS A 1 99 ? -15.749 5.579 24.912 1.00 95.00 99 CYS A CA 1
ATOM 838 C C . CYS A 1 99 ? -14.726 6.104 25.930 1.00 95.00 99 CYS A C 1
ATOM 840 O O . CYS A 1 99 ? -14.241 5.347 26.769 1.00 95.00 99 CYS A O 1
ATOM 842 N N . THR A 1 100 ? -14.379 7.386 25.846 1.00 91.12 100 THR A N 1
ATOM 843 C CA . THR A 1 100 ? -13.488 8.082 26.791 1.00 91.12 100 THR A CA 1
ATOM 844 C C . THR A 1 100 ? -14.249 8.904 27.831 1.00 91.12 100 THR A C 1
ATOM 846 O O . THR A 1 100 ? -13.624 9.447 28.741 1.00 91.12 100 THR A O 1
ATOM 849 N N . ASP A 1 101 ? -15.574 9.018 27.699 1.00 89.81 101 ASP A N 1
ATOM 850 C CA . ASP A 1 101 ? -16.426 9.813 28.580 1.00 89.81 101 ASP A CA 1
ATOM 851 C C . ASP A 1 101 ? -16.699 9.082 29.911 1.00 89.81 101 ASP A C 1
ATOM 853 O O . ASP A 1 101 ? -17.341 8.027 29.893 1.00 89.81 101 ASP A O 1
ATOM 857 N N . PRO A 1 102 ? -16.272 9.637 31.064 1.00 83.38 102 PRO A N 1
ATOM 858 C CA . PRO A 1 102 ? -16.533 9.056 32.380 1.00 83.38 102 PRO A CA 1
ATOM 859 C C . PRO A 1 102 ? -18.019 8.976 32.743 1.00 83.38 102 PRO A C 1
ATOM 861 O O . PRO A 1 102 ? -18.373 8.230 33.641 1.00 83.38 102 PRO A O 1
ATOM 864 N N . GLU A 1 103 ? -18.901 9.739 32.091 1.00 86.19 103 GLU A N 1
ATOM 865 C CA . GLU A 1 103 ? -20.349 9.660 32.341 1.00 86.19 103 GLU A CA 1
ATOM 866 C C . GLU A 1 103 ? -21.012 8.474 31.616 1.00 86.19 103 GLU A C 1
ATOM 868 O O . GLU A 1 103 ? -22.159 8.132 31.899 1.00 86.19 103 GLU A O 1
ATOM 873 N N . HIS A 1 104 ? -20.289 7.824 30.700 1.00 84.75 104 HIS A N 1
ATOM 874 C CA . HIS A 1 104 ? -20.750 6.694 29.895 1.00 84.75 104 HIS A CA 1
ATOM 875 C C . HIS A 1 104 ? -19.979 5.406 30.242 1.00 84.75 104 HIS A C 1
ATOM 877 O O . HIS A 1 104 ? -19.514 4.695 29.349 1.00 84.75 104 HIS A O 1
ATOM 883 N N . GLU A 1 105 ? -19.848 5.089 31.537 1.00 76.88 105 GLU A N 1
ATOM 884 C CA . GLU A 1 105 ? -19.123 3.892 32.013 1.00 76.88 105 GLU A CA 1
ATOM 885 C C . GLU A 1 105 ? -19.735 2.570 31.519 1.00 76.88 105 GLU A C 1
ATOM 887 O O . GLU A 1 105 ? -19.028 1.574 31.381 1.00 76.88 105 GLU A O 1
ATOM 892 N N . ASP A 1 106 ? -21.030 2.567 31.189 1.00 86.81 106 ASP A N 1
ATOM 893 C CA . ASP A 1 106 ? -21.742 1.388 30.682 1.00 86.81 106 ASP A CA 1
ATOM 894 C C . ASP A 1 106 ? -21.383 1.039 29.224 1.00 86.81 106 ASP A C 1
ATOM 896 O O . ASP A 1 106 ? -21.836 0.019 28.695 1.00 86.81 106 ASP A O 1
ATOM 900 N N . PHE A 1 107 ? -20.598 1.876 28.534 1.00 90.25 107 PHE A N 1
ATOM 901 C CA . PHE A 1 107 ? -20.198 1.600 27.160 1.00 90.25 107 PHE A CA 1
ATOM 902 C C . PHE A 1 107 ? -19.128 0.503 27.105 1.00 90.25 107 PHE A C 1
ATOM 904 O O . PHE A 1 107 ? -17.956 0.715 27.422 1.00 90.25 107 PHE A O 1
ATOM 911 N N . GLU A 1 108 ? -19.521 -0.675 26.629 1.00 91.69 108 GLU A N 1
ATOM 912 C CA . GLU A 1 108 ? -18.601 -1.787 26.420 1.00 91.69 108 GLU A CA 1
ATOM 913 C C . GLU A 1 108 ? -17.620 -1.490 25.273 1.00 91.69 108 GLU A C 1
ATOM 915 O O . GLU A 1 108 ? -18.006 -1.076 24.179 1.00 91.69 108 GLU A O 1
ATOM 920 N N . THR A 1 109 ? -16.326 -1.730 25.507 1.00 95.06 109 THR A N 1
ATOM 921 C CA . THR A 1 109 ? -15.317 -1.658 24.442 1.00 95.06 109 THR A CA 1
ATOM 922 C C . THR A 1 109 ? -15.522 -2.806 23.459 1.00 95.06 109 THR A C 1
ATOM 924 O O . THR A 1 109 ? -15.378 -3.973 23.818 1.00 95.06 109 THR A O 1
ATOM 927 N N . ILE A 1 110 ? -15.789 -2.476 22.196 1.00 96.38 110 ILE A N 1
ATOM 928 C CA . ILE A 1 110 ? -16.039 -3.458 21.139 1.00 96.38 110 ILE A CA 1
ATOM 929 C C . ILE A 1 110 ? -14.770 -3.626 20.311 1.00 96.38 110 ILE A C 1
ATOM 931 O O . ILE A 1 110 ? -14.246 -2.658 19.762 1.00 96.38 110 ILE A O 1
ATOM 935 N N . VAL A 1 111 ? -14.300 -4.864 20.176 1.00 97.75 111 VAL A N 1
ATOM 936 C CA . VAL A 1 111 ? -13.219 -5.227 19.251 1.00 97.75 111 VAL A CA 1
ATOM 937 C C . VAL A 1 111 ? -13.773 -6.184 18.210 1.00 97.75 111 VAL A C 1
ATOM 939 O O . VAL A 1 111 ? -14.281 -7.249 18.558 1.00 97.75 111 VAL A O 1
ATOM 942 N N . GLN A 1 112 ? -13.672 -5.824 16.931 1.00 97.31 112 GLN A N 1
ATOM 943 C CA . GLN A 1 112 ? -14.243 -6.625 15.852 1.00 97.31 112 GLN A CA 1
ATOM 944 C C . GLN A 1 112 ? -13.389 -6.596 14.587 1.00 97.31 112 GLN A C 1
ATOM 946 O O . GLN A 1 112 ? -12.789 -5.581 14.234 1.00 97.31 112 GLN A O 1
ATOM 951 N N . ASP A 1 113 ? -13.392 -7.720 13.872 1.00 96.88 113 ASP A N 1
ATOM 952 C CA . ASP A 1 113 ? -12.829 -7.818 12.531 1.00 96.88 113 ASP A CA 1
ATOM 953 C C . ASP A 1 113 ? -13.881 -7.351 11.512 1.00 96.88 113 ASP A C 1
ATOM 955 O O . ASP A 1 113 ? -14.892 -8.017 11.270 1.00 96.88 113 ASP A O 1
ATOM 959 N N . VAL A 1 114 ? -13.654 -6.180 10.925 1.00 97.25 114 VAL A N 1
ATOM 960 C CA . VAL A 1 114 ? -14.563 -5.513 9.990 1.00 97.25 114 VAL A CA 1
ATOM 961 C C . VAL A 1 114 ? -14.105 -5.765 8.560 1.00 97.25 114 VAL A C 1
ATOM 963 O O . VAL A 1 114 ? -12.969 -5.466 8.201 1.00 97.25 114 VAL A O 1
ATOM 966 N N . TYR A 1 115 ? -14.993 -6.293 7.720 1.00 97.19 115 TYR A N 1
ATOM 967 C CA . TYR A 1 115 ? -14.737 -6.447 6.288 1.00 97.19 115 TYR A CA 1
ATOM 968 C C . TYR A 1 115 ? -14.758 -5.086 5.582 1.00 97.19 115 TYR A C 1
ATOM 970 O O . TYR A 1 115 ? -15.756 -4.370 5.642 1.00 97.19 115 TYR A O 1
ATOM 978 N N . LEU A 1 116 ? -13.667 -4.751 4.892 1.00 96.31 116 LEU A N 1
ATOM 979 C CA . LEU A 1 11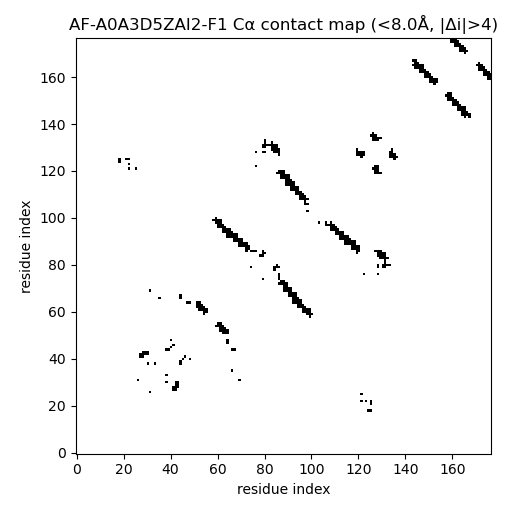6 ? -13.489 -3.459 4.221 1.00 96.31 116 LEU A CA 1
ATOM 980 C C . LEU A 1 116 ? -13.689 -3.526 2.705 1.00 96.31 116 LEU A C 1
ATOM 982 O O . LEU A 1 116 ? -13.832 -2.492 2.058 1.00 96.31 116 LEU A O 1
ATOM 986 N N . GLY A 1 117 ? -13.705 -4.726 2.125 1.00 96.56 117 GLY A N 1
ATOM 987 C CA . GLY A 1 117 ? -13.849 -4.915 0.685 1.00 96.56 117 GLY A CA 1
ATOM 988 C C . GLY A 1 117 ? -12.866 -5.932 0.126 1.00 96.56 117 GLY A C 1
ATOM 989 O O . GLY A 1 117 ? -12.164 -6.621 0.860 1.00 96.56 117 GLY A O 1
ATOM 990 N N . THR A 1 118 ? -12.808 -6.021 -1.200 1.00 96.12 118 THR A N 1
ATOM 991 C CA . THR A 1 118 ? -11.832 -6.861 -1.903 1.00 96.12 118 THR A CA 1
ATOM 992 C C . THR A 1 118 ? -10.759 -6.016 -2.568 1.00 96.12 118 THR A C 1
ATOM 994 O O . THR A 1 118 ? -11.085 -4.989 -3.164 1.00 96.12 118 THR A O 1
ATOM 997 N N . ILE A 1 119 ? -9.519 -6.498 -2.581 1.00 95.44 119 ILE A N 1
ATOM 998 C CA . ILE A 1 119 ? -8.418 -5.876 -3.323 1.00 95.44 119 ILE A CA 1
ATOM 999 C C . ILE A 1 119 ? -7.983 -6.817 -4.456 1.00 95.44 119 ILE A C 1
ATOM 1001 O O . ILE A 1 119 ? -7.785 -8.006 -4.194 1.00 95.44 119 ILE A O 1
ATOM 1005 N N . PRO A 1 120 ? -7.841 -6.337 -5.709 1.00 95.94 120 PRO A N 1
ATOM 1006 C CA . PRO A 1 120 ? -7.251 -7.127 -6.787 1.00 95.94 120 PRO A CA 1
ATOM 1007 C C . PRO A 1 120 ? -5.884 -7.676 -6.382 1.00 95.94 120 PRO A C 1
ATOM 1009 O O . PRO A 1 120 ? -5.036 -6.935 -5.885 1.00 95.94 120 PRO A O 1
ATOM 1012 N N . TYR A 1 121 ? -5.677 -8.972 -6.596 1.00 95.50 121 TYR A N 1
ATOM 1013 C CA . TYR A 1 121 ? -4.466 -9.655 -6.159 1.00 95.50 121 TYR A CA 1
ATOM 1014 C C . TYR A 1 121 ? -3.554 -9.966 -7.346 1.00 95.50 121 TYR A C 1
ATOM 1016 O O . TYR A 1 121 ? -4.032 -10.311 -8.429 1.00 95.50 121 TYR A O 1
ATOM 1024 N N . MET A 1 122 ? -2.244 -9.806 -7.159 1.00 95.75 122 MET A N 1
ATOM 1025 C CA . MET A 1 122 ? -1.269 -10.023 -8.225 1.00 95.75 122 MET A CA 1
ATOM 1026 C C . MET A 1 122 ? -1.114 -11.524 -8.504 1.00 95.75 122 MET A C 1
ATOM 1028 O O . MET A 1 122 ? -1.049 -12.348 -7.590 1.00 95.75 122 MET A O 1
ATOM 1032 N N . THR A 1 123 ? -1.067 -11.895 -9.781 1.00 94.62 123 THR A N 1
ATOM 1033 C CA . THR A 1 123 ? -0.739 -13.261 -10.199 1.00 94.62 123 THR A CA 1
ATOM 1034 C C . THR A 1 123 ? 0.771 -13.509 -10.067 1.00 94.62 123 THR A C 1
ATOM 1036 O O . THR A 1 123 ? 1.552 -12.557 -10.092 1.00 94.62 123 THR A O 1
ATOM 1039 N N . PRO A 1 124 ? 1.239 -14.771 -10.056 1.00 91.75 124 PRO A N 1
ATOM 1040 C CA . PRO A 1 124 ? 2.676 -15.072 -10.076 1.00 91.75 124 PRO A CA 1
ATOM 1041 C C . PRO A 1 124 ? 3.442 -14.494 -11.280 1.00 91.75 124 PRO A C 1
ATOM 1043 O O . PRO A 1 124 ? 4.666 -14.496 -11.286 1.00 91.75 124 PRO A O 1
ATOM 1046 N N . ARG A 1 125 ? 2.737 -14.012 -12.315 1.00 91.94 125 ARG A N 1
ATOM 1047 C CA . ARG A 1 125 ? 3.323 -13.406 -13.520 1.00 91.94 125 ARG A CA 1
ATOM 1048 C C . ARG A 1 125 ? 3.462 -11.880 -13.431 1.00 91.94 125 ARG A C 1
ATOM 1050 O O . ARG A 1 125 ? 3.817 -11.257 -14.426 1.00 91.94 125 ARG A O 1
ATOM 1057 N N . GLY A 1 126 ? 3.143 -11.264 -12.289 1.00 93.62 126 GLY A N 1
ATOM 1058 C CA . GLY A 1 126 ? 3.199 -9.805 -12.121 1.00 93.62 126 GLY A CA 1
ATOM 1059 C C . GLY A 1 126 ? 2.018 -9.047 -12.747 1.00 93.62 126 GLY A C 1
ATOM 1060 O O . GLY A 1 126 ? 2.083 -7.834 -12.940 1.00 93.62 126 GLY A O 1
ATOM 1061 N N . SER A 1 127 ? 0.944 -9.755 -13.097 1.00 96.25 127 SER A N 1
ATOM 1062 C CA . SER A 1 127 ? -0.270 -9.205 -13.712 1.00 96.25 127 SER A CA 1
ATOM 1063 C C . SER A 1 127 ? -1.462 -9.245 -12.750 1.00 96.25 127 SER A C 1
ATOM 1065 O O . SER A 1 127 ? -1.395 -9.835 -11.674 1.00 96.25 127 SER A O 1
ATOM 1067 N N . PHE A 1 128 ? -2.584 -8.663 -13.163 1.00 97.88 128 PHE A N 1
ATOM 1068 C CA . PHE A 1 128 ? -3.862 -8.681 -12.457 1.00 97.88 128 PHE A CA 1
ATOM 1069 C C . PHE A 1 128 ? -4.965 -9.156 -13.395 1.00 97.88 128 PHE A C 1
ATOM 1071 O O . PHE A 1 128 ? -4.992 -8.764 -14.558 1.00 97.88 128 PHE A O 1
ATOM 1078 N N . VAL A 1 129 ? -5.916 -9.943 -12.895 1.00 98.44 129 VAL A N 1
ATOM 1079 C CA . VAL A 1 129 ? -7.128 -10.287 -13.654 1.00 98.44 129 VAL A CA 1
ATOM 1080 C C . VAL A 1 129 ? -8.261 -9.380 -13.200 1.00 98.44 129 VAL A C 1
ATOM 1082 O O . VAL A 1 129 ? -8.690 -9.462 -12.052 1.00 98.44 129 VAL A O 1
ATOM 1085 N N . VAL A 1 130 ? -8.754 -8.527 -14.098 1.00 98.25 130 VAL A N 1
ATOM 1086 C CA . VAL A 1 130 ? -9.854 -7.589 -13.841 1.00 98.25 130 VAL A CA 1
ATOM 1087 C C . VAL A 1 130 ? -10.946 -7.818 -14.875 1.00 98.25 130 VAL A C 1
ATOM 1089 O O . VAL A 1 130 ? -10.733 -7.591 -16.067 1.00 98.25 130 VAL A O 1
ATOM 1092 N N . ASN A 1 131 ? -12.121 -8.245 -14.409 1.00 97.75 131 ASN A N 1
ATOM 1093 C CA . ASN A 1 131 ? -13.272 -8.606 -15.246 1.00 97.75 131 ASN A CA 1
ATOM 1094 C C . ASN A 1 131 ? -12.905 -9.613 -16.355 1.00 97.75 131 ASN A C 1
ATOM 1096 O O . ASN A 1 131 ? -13.206 -9.405 -17.528 1.00 97.75 131 ASN A O 1
ATOM 1100 N N . GLY A 1 132 ? -12.174 -10.668 -15.987 1.00 97.31 132 GLY A N 1
ATOM 1101 C CA . GLY A 1 132 ? -11.689 -11.729 -16.875 1.00 97.31 132 GLY A CA 1
ATOM 1102 C C . GLY A 1 132 ? -10.516 -11.359 -17.779 1.00 97.31 132 GLY A C 1
ATOM 1103 O O . GLY A 1 132 ? -9.965 -12.232 -18.442 1.00 97.31 132 G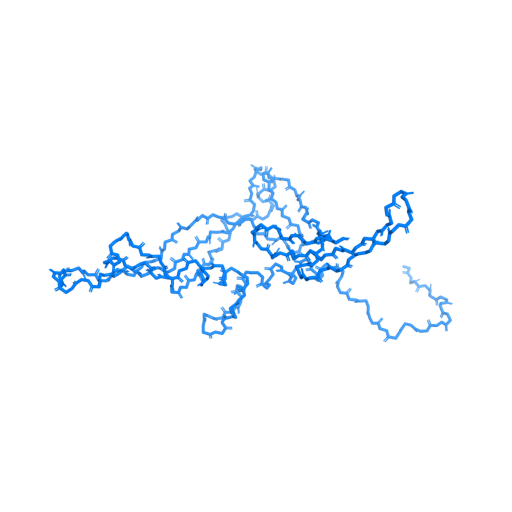LY A O 1
ATOM 1104 N N . ALA A 1 133 ? -10.100 -10.093 -17.803 1.00 97.94 133 ALA A N 1
ATOM 1105 C CA . ALA A 1 133 ? -8.988 -9.635 -18.625 1.00 97.94 133 ALA A CA 1
ATOM 1106 C C . ALA A 1 133 ? -7.709 -9.486 -17.800 1.00 97.94 133 ALA A C 1
ATOM 1108 O O . ALA A 1 133 ? -7.708 -8.864 -16.736 1.00 97.94 133 ALA A O 1
ATOM 1109 N N . GLU A 1 134 ? -6.605 -10.002 -18.330 1.00 97.56 134 GLU A N 1
ATOM 1110 C CA . GLU A 1 134 ? -5.283 -9.806 -17.748 1.00 97.56 134 GLU A CA 1
ATOM 1111 C C . GLU A 1 134 ? -4.767 -8.387 -18.033 1.00 97.56 134 GLU A C 1
ATOM 1113 O O . GLU A 1 134 ? -4.843 -7.881 -19.154 1.00 97.56 134 GLU A O 1
ATOM 1118 N N . ARG A 1 135 ? -4.265 -7.721 -16.994 1.00 97.81 135 ARG A N 1
ATOM 1119 C CA . ARG A 1 135 ? -3.788 -6.338 -17.016 1.00 97.81 135 ARG A CA 1
ATOM 1120 C C . ARG A 1 135 ? -2.466 -6.225 -16.276 1.00 97.81 135 ARG A C 1
ATOM 1122 O O . ARG A 1 135 ? -2.214 -6.955 -15.324 1.00 97.81 135 ARG A O 1
ATOM 1129 N N . VAL A 1 136 ? -1.645 -5.268 -16.686 1.00 96.88 136 VAL A N 1
ATOM 1130 C CA . VAL A 1 136 ? -0.377 -4.943 -16.026 1.00 96.88 136 VAL A CA 1
ATOM 1131 C C . VAL A 1 136 ? -0.414 -3.482 -15.608 1.00 96.88 136 VAL A C 1
ATOM 1133 O O . VAL A 1 136 ? -0.857 -2.624 -16.375 1.00 96.88 136 VAL A O 1
ATOM 1136 N N . ILE A 1 137 ? 0.036 -3.208 -14.387 1.00 95.50 137 ILE A N 1
ATOM 1137 C CA . ILE A 1 137 ? 0.244 -1.845 -13.908 1.00 95.50 137 ILE A CA 1
ATOM 1138 C C . ILE A 1 137 ? 1.664 -1.443 -14.300 1.00 95.50 137 ILE A C 1
ATOM 1140 O O . ILE A 1 137 ? 2.624 -2.137 -13.985 1.00 95.50 137 ILE A O 1
ATOM 1144 N N . VAL A 1 138 ? 1.794 -0.336 -15.028 1.00 94.81 138 VAL A N 1
ATOM 1145 C CA . VAL A 1 138 ? 3.096 0.172 -15.471 1.00 94.81 138 VAL A CA 1
ATOM 1146 C C . VAL A 1 138 ? 3.653 1.162 -14.457 1.00 94.81 138 VAL A C 1
ATOM 1148 O O . VAL A 1 138 ? 2.925 2.010 -13.938 1.00 94.81 138 VAL A O 1
ATOM 1151 N N . SER A 1 139 ? 4.955 1.076 -14.193 1.00 93.50 139 SER A N 1
ATOM 1152 C CA . SER A 1 139 ? 5.637 2.022 -13.312 1.00 93.50 139 SER A CA 1
ATOM 1153 C C . SER A 1 139 ? 5.610 3.427 -13.912 1.00 93.50 139 SER A C 1
ATOM 1155 O O . SER A 1 139 ? 5.954 3.630 -15.078 1.00 93.50 139 SER A O 1
ATOM 1157 N N . GLN A 1 140 ? 5.225 4.409 -13.101 1.00 93.56 140 GLN A N 1
ATOM 1158 C CA . GLN A 1 140 ? 5.200 5.810 -13.500 1.00 93.56 140 GLN A CA 1
ATOM 1159 C C . GLN A 1 140 ? 6.474 6.521 -13.038 1.00 93.56 140 GLN A C 1
ATOM 1161 O O . GLN A 1 140 ? 6.854 6.432 -11.874 1.00 93.56 140 GLN A O 1
ATOM 1166 N N . LEU A 1 141 ? 7.092 7.297 -13.932 1.00 93.94 141 LEU A N 1
ATOM 1167 C CA . LEU A 1 141 ? 8.133 8.249 -13.556 1.00 93.94 141 LEU A CA 1
ATOM 1168 C C . LEU A 1 141 ? 7.492 9.609 -13.268 1.00 93.94 141 LEU A C 1
ATOM 1170 O O . LEU A 1 141 ? 6.905 10.230 -14.154 1.00 93.94 141 LEU A O 1
ATOM 1174 N N . HIS A 1 142 ? 7.626 10.085 -12.035 1.00 91.12 142 HIS A N 1
ATOM 1175 C CA . HIS A 1 142 ? 7.184 11.416 -11.634 1.00 91.12 142 HIS A CA 1
ATOM 1176 C C . HIS A 1 142 ? 8.290 12.142 -10.868 1.00 91.12 142 HIS A C 1
ATOM 1178 O O . HIS A 1 142 ? 9.269 11.543 -10.425 1.00 91.12 142 HIS A O 1
ATOM 1184 N N . ARG A 1 143 ? 8.150 13.464 -10.729 1.00 87.00 143 ARG A N 1
ATOM 1185 C CA . ARG A 1 143 ? 9.102 14.260 -9.945 1.00 87.00 143 ARG A CA 1
ATOM 1186 C C . ARG A 1 143 ? 9.004 13.867 -8.476 1.00 87.00 143 ARG A C 1
ATOM 1188 O O . ARG A 1 143 ? 7.897 13.704 -7.958 1.00 87.00 143 ARG A O 1
ATOM 1195 N N . SER A 1 144 ? 10.152 13.743 -7.820 1.00 93.75 144 SER A N 1
ATOM 1196 C CA . SER A 1 144 ? 10.194 13.541 -6.377 1.00 93.75 144 SER A CA 1
ATOM 1197 C C . SER A 1 144 ? 9.613 14.767 -5.661 1.00 93.75 144 SER A C 1
ATOM 1199 O O . SER A 1 144 ? 9.790 15.894 -6.132 1.00 93.75 144 SER A O 1
ATOM 1201 N N . PRO A 1 145 ? 8.949 14.588 -4.514 1.00 96.00 145 PRO A N 1
ATOM 1202 C CA . PRO A 1 145 ? 8.693 15.691 -3.600 1.00 96.00 145 PRO A CA 1
ATOM 1203 C C . PRO A 1 145 ? 10.007 16.351 -3.172 1.00 96.00 145 PRO A C 1
ATOM 1205 O O . PRO A 1 145 ? 11.039 15.684 -3.074 1.00 96.00 145 PRO A O 1
ATOM 1208 N N . GLY A 1 146 ? 9.980 17.655 -2.915 1.00 96.19 146 GLY A N 1
ATOM 1209 C CA . GLY A 1 146 ? 11.162 18.395 -2.489 1.00 96.19 146 GLY A CA 1
ATOM 1210 C C . GLY A 1 146 ? 11.136 19.868 -2.867 1.00 96.19 146 GLY A C 1
ATOM 1211 O O . GLY A 1 146 ? 10.122 20.403 -3.324 1.00 96.19 146 GLY A O 1
ATOM 1212 N N . VAL A 1 147 ? 12.280 20.519 -2.661 1.00 96.44 147 VAL A N 1
ATOM 1213 C CA . VAL A 1 147 ? 12.499 21.925 -3.010 1.00 96.44 147 VAL A CA 1
ATOM 1214 C C . VAL A 1 147 ? 13.327 21.996 -4.286 1.00 96.44 147 VAL A C 1
ATOM 1216 O O . VAL A 1 147 ? 14.425 21.449 -4.358 1.00 96.44 147 VAL A O 1
ATOM 1219 N N . PHE A 1 148 ? 12.795 22.685 -5.289 1.00 95.88 148 PHE A N 1
ATOM 1220 C CA . PHE A 1 148 ? 13.419 22.849 -6.594 1.00 95.88 148 PHE A CA 1
ATOM 1221 C C . PHE A 1 148 ? 13.734 24.316 -6.839 1.00 95.88 148 PHE A C 1
ATOM 1223 O O . PHE A 1 148 ? 12.849 25.163 -6.742 1.00 95.88 148 PHE A O 1
ATOM 1230 N N . PHE A 1 149 ? 14.976 24.602 -7.213 1.00 95.88 149 PHE A N 1
ATOM 1231 C CA . PHE A 1 149 ? 15.405 25.934 -7.625 1.00 95.88 149 PHE A CA 1
ATOM 1232 C C . PHE A 1 149 ? 15.544 25.971 -9.143 1.00 95.88 149 PHE A C 1
ATOM 1234 O O . PHE A 1 149 ? 16.135 25.070 -9.739 1.00 95.88 149 PHE A O 1
ATOM 1241 N N . ALA A 1 150 ? 15.004 27.008 -9.774 1.00 94.31 150 ALA A N 1
ATOM 1242 C CA . ALA A 1 150 ? 15.112 27.210 -11.210 1.00 94.31 150 ALA A CA 1
ATOM 1243 C C . ALA A 1 150 ? 15.450 28.664 -11.535 1.00 94.31 150 ALA A C 1
ATOM 1245 O O . ALA A 1 150 ? 15.060 29.590 -10.824 1.00 94.31 150 ALA A O 1
ATOM 1246 N N . GLN A 1 151 ? 16.163 28.854 -12.643 1.00 94.75 151 GLN A N 1
ATOM 1247 C CA . GLN A 1 151 ? 16.527 30.164 -13.166 1.00 94.75 151 GLN A CA 1
ATOM 1248 C C . GLN A 1 151 ? 15.967 30.306 -14.581 1.00 94.75 151 GLN A C 1
ATOM 1250 O O . GLN A 1 151 ? 16.184 29.438 -15.427 1.00 94.75 151 GLN A O 1
ATOM 1255 N N . SER A 1 152 ? 15.292 31.418 -14.855 1.00 92.94 152 SER A N 1
ATOM 1256 C CA . SER A 1 152 ? 14.851 31.792 -16.200 1.00 92.94 152 SER A CA 1
ATOM 1257 C C . SER A 1 152 ? 15.389 33.176 -16.577 1.00 92.94 152 SER A C 1
ATOM 1259 O O . SER A 1 152 ? 16.023 33.858 -15.768 1.00 92.94 152 SER A O 1
ATOM 1261 N N . ARG A 1 153 ? 15.222 33.576 -17.840 1.00 92.31 153 ARG A N 1
ATOM 1262 C CA . ARG A 1 153 ? 15.590 34.916 -18.310 1.00 92.31 153 ARG A CA 1
ATOM 1263 C C . ARG A 1 153 ? 14.339 35.638 -18.774 1.00 92.31 153 ARG A C 1
ATOM 1265 O O . ARG A 1 153 ? 13.617 35.123 -19.624 1.00 92.31 153 ARG A O 1
ATOM 1272 N N . HIS A 1 154 ? 14.113 36.828 -18.237 1.00 89.00 154 HIS A N 1
ATOM 1273 C CA . HIS A 1 154 ? 13.093 37.727 -18.746 1.00 89.00 154 HIS A CA 1
ATOM 1274 C C . HIS A 1 154 ? 13.512 38.269 -20.125 1.00 89.00 154 HIS A C 1
ATOM 1276 O O . HIS A 1 154 ? 14.703 38.325 -20.445 1.00 89.00 154 HIS A O 1
ATOM 1282 N N . ALA A 1 155 ? 12.549 38.693 -20.947 1.00 91.56 155 ALA A N 1
ATOM 1283 C CA . ALA A 1 155 ? 12.810 39.175 -22.309 1.00 91.56 155 ALA A CA 1
ATOM 1284 C C . ALA A 1 155 ? 13.751 40.401 -22.363 1.00 91.56 155 ALA A C 1
ATOM 1286 O O . ALA A 1 155 ? 14.431 40.615 -23.360 1.00 91.56 155 ALA A O 1
ATOM 1287 N N . ASN A 1 156 ? 13.837 41.174 -21.275 1.00 91.12 156 ASN A N 1
ATOM 1288 C CA . ASN A 1 156 ? 14.767 42.304 -21.119 1.00 91.12 156 ASN A CA 1
ATOM 1289 C C . ASN A 1 156 ? 16.193 41.8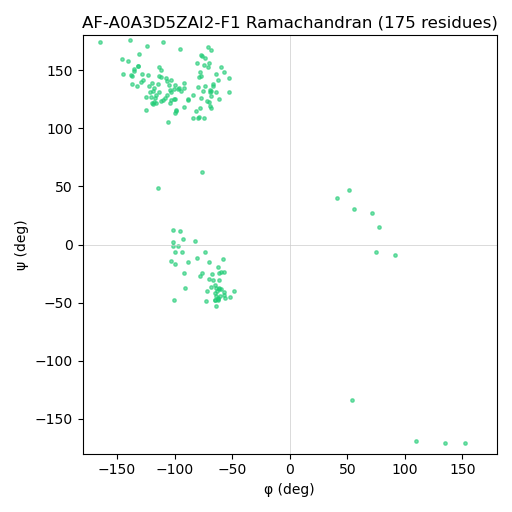92 -20.684 1.00 91.12 156 ASN A C 1
ATOM 1291 O O . ASN A 1 156 ? 17.026 42.759 -20.440 1.00 91.12 156 ASN A O 1
ATOM 1295 N N . GLY A 1 157 ? 16.475 40.592 -20.554 1.00 90.38 157 GLY A N 1
ATOM 1296 C CA . GLY A 1 157 ? 17.786 40.056 -20.179 1.00 90.38 157 GLY A CA 1
ATOM 1297 C C . GLY A 1 157 ? 18.001 39.831 -18.678 1.00 90.38 157 GLY A C 1
ATOM 1298 O O . GLY A 1 157 ? 18.991 39.191 -18.313 1.00 90.38 157 GLY A O 1
ATOM 1299 N N . THR A 1 158 ? 17.091 40.283 -17.808 1.00 92.62 158 THR A N 1
ATOM 1300 C CA . THR A 1 158 ? 17.192 40.071 -16.355 1.00 92.62 158 THR A CA 1
ATOM 1301 C C . THR A 1 158 ? 17.047 38.589 -16.004 1.00 92.62 158 THR A C 1
ATOM 1303 O O . THR A 1 158 ? 16.187 37.885 -16.540 1.00 92.62 158 THR A O 1
ATOM 1306 N N . LYS A 1 159 ? 17.896 38.100 -15.094 1.00 94.19 159 LYS A N 1
ATOM 1307 C CA . LYS A 1 159 ? 17.773 36.749 -14.533 1.00 94.19 159 LYS A CA 1
ATOM 1308 C C . LYS A 1 159 ? 16.651 36.736 -13.500 1.00 94.19 159 LYS A C 1
ATOM 1310 O O . LYS A 1 159 ? 16.702 37.524 -12.564 1.00 94.19 159 LYS A O 1
ATOM 1315 N N . LEU A 1 160 ? 15.705 35.821 -13.667 1.00 93.81 160 LEU A N 1
ATOM 1316 C CA . LEU A 1 160 ? 14.657 35.546 -12.693 1.00 93.81 160 LEU A CA 1
ATOM 1317 C C . LEU A 1 160 ? 14.988 34.243 -11.976 1.00 93.81 160 LEU A C 1
ATOM 1319 O O . LEU A 1 160 ? 15.383 33.261 -12.619 1.00 93.81 160 LEU A O 1
ATOM 1323 N N . TYR A 1 161 ? 14.806 34.228 -10.664 1.00 95.19 161 TYR A N 1
ATOM 1324 C CA . TYR A 1 161 ? 14.994 33.036 -9.843 1.00 95.19 161 TYR A CA 1
ATOM 1325 C C . TYR A 1 161 ? 13.648 32.584 -9.303 1.00 95.19 161 TYR A C 1
ATOM 1327 O O . TYR A 1 161 ? 12.785 33.399 -8.990 1.00 95.19 161 TYR A O 1
ATOM 1335 N N . SER A 1 162 ? 13.468 31.273 -9.201 1.00 95.44 162 SER A N 1
ATOM 1336 C CA . SER A 1 162 ? 12.271 30.679 -8.621 1.00 95.44 162 SER A CA 1
ATOM 1337 C C . SER A 1 162 ? 12.626 29.516 -7.712 1.00 95.44 162 SER A C 1
ATOM 1339 O O . SER A 1 162 ? 13.576 28.773 -7.973 1.00 95.44 162 SER A O 1
ATOM 1341 N N . ALA A 1 163 ? 11.851 29.368 -6.645 1.00 96.75 163 ALA A N 1
ATOM 1342 C CA . ALA A 1 163 ? 11.904 28.232 -5.743 1.00 96.75 163 ALA A CA 1
ATOM 1343 C C . ALA A 1 163 ? 10.508 27.614 -5.660 1.00 96.75 163 ALA A C 1
ATOM 1345 O O . ALA A 1 163 ? 9.535 28.315 -5.384 1.00 96.75 163 ALA A O 1
ATOM 1346 N N . ARG A 1 164 ? 10.406 26.304 -5.895 1.00 95.88 164 ARG A N 1
ATOM 1347 C CA . ARG A 1 164 ? 9.149 25.556 -5.819 1.00 95.88 164 ARG A CA 1
ATOM 1348 C C . ARG A 1 164 ? 9.251 24.456 -4.779 1.00 95.88 164 ARG A C 1
ATOM 1350 O O . ARG A 1 164 ? 10.147 23.619 -4.849 1.00 95.88 164 ARG A O 1
ATOM 1357 N N . ILE A 1 165 ? 8.299 24.436 -3.856 1.00 96.56 165 ILE A N 1
ATOM 1358 C CA . ILE A 1 165 ? 8.128 23.372 -2.870 1.00 96.56 165 ILE A CA 1
ATOM 1359 C C . ILE A 1 165 ? 7.020 22.455 -3.386 1.00 96.56 165 ILE A C 1
ATOM 1361 O O . ILE A 1 165 ? 5.863 22.865 -3.498 1.00 96.56 165 ILE A O 1
ATOM 1365 N N . ILE A 1 166 ? 7.390 21.223 -3.732 1.00 95.56 166 ILE A N 1
ATOM 1366 C CA . ILE A 1 166 ? 6.471 20.190 -4.216 1.00 95.56 166 ILE A CA 1
ATOM 1367 C C . ILE A 1 166 ? 6.277 19.176 -3.084 1.00 95.56 166 ILE A C 1
ATOM 1369 O O . ILE A 1 166 ? 7.197 18.396 -2.819 1.00 95.56 166 ILE A O 1
ATOM 1373 N N . PRO A 1 167 ? 5.126 19.173 -2.387 1.00 95.12 167 PRO A N 1
ATOM 1374 C CA . PRO A 1 167 ? 4.852 18.167 -1.372 1.00 95.12 167 PRO A CA 1
ATOM 1375 C C . PRO A 1 167 ? 4.457 16.832 -2.015 1.00 95.12 167 PRO A C 1
ATOM 1377 O O . PRO A 1 167 ? 4.061 16.770 -3.178 1.00 95.12 167 PRO A O 1
ATOM 1380 N N . PHE A 1 168 ? 4.522 15.755 -1.231 1.00 89.94 168 PHE A N 1
ATOM 1381 C CA . PHE A 1 168 ? 4.010 14.446 -1.652 1.00 89.94 168 PHE A CA 1
ATOM 1382 C C . PHE A 1 168 ? 2.476 14.433 -1.758 1.00 89.94 168 PHE A C 1
ATOM 1384 O O . PHE A 1 168 ? 1.917 13.819 -2.662 1.00 89.94 168 PHE A O 1
ATOM 1391 N N . ARG A 1 169 ? 1.792 15.149 -0.855 1.00 89.38 169 ARG A N 1
ATOM 1392 C CA . ARG A 1 169 ? 0.345 15.404 -0.879 1.00 89.38 169 ARG A CA 1
ATOM 1393 C C . ARG A 1 169 ? 0.094 16.872 -0.533 1.00 89.38 169 ARG A C 1
ATOM 1395 O O . ARG A 1 169 ? 0.723 17.390 0.384 1.00 89.38 169 ARG A O 1
ATOM 1402 N N . GLY A 1 170 ? -0.832 17.520 -1.237 1.00 91.69 170 GLY A N 1
ATOM 1403 C CA . GLY A 1 170 ? -1.246 18.901 -0.965 1.00 91.69 170 GLY A CA 1
ATOM 1404 C C . GLY A 1 170 ? -0.808 19.919 -2.022 1.00 91.69 170 GLY A C 1
ATOM 1405 O O . GLY A 1 170 ? -0.373 19.565 -3.119 1.00 91.69 170 GLY A O 1
ATOM 1406 N N . SER A 1 171 ? -0.976 21.198 -1.686 1.00 94.31 171 SER A N 1
ATOM 1407 C CA . SER A 1 171 ? -0.781 22.325 -2.604 1.00 94.31 171 SER A CA 1
ATOM 1408 C C . SER A 1 171 ? 0.690 22.658 -2.836 1.00 94.31 171 SER A C 1
ATOM 1410 O O . SER A 1 171 ? 1.517 22.576 -1.930 1.00 94.31 171 SER A O 1
ATOM 1412 N N . TRP A 1 172 ? 1.009 23.085 -4.055 1.00 94.19 172 TRP A N 1
ATOM 1413 C CA . TRP A 1 172 ? 2.344 23.568 -4.399 1.00 94.19 172 TRP A CA 1
ATOM 1414 C C . TRP A 1 172 ? 2.535 25.004 -3.916 1.00 94.19 172 TRP A C 1
ATOM 1416 O O . TRP A 1 172 ? 1.606 25.810 -3.975 1.00 94.19 172 TRP A O 1
ATOM 1426 N N . ILE A 1 173 ? 3.754 25.323 -3.480 1.00 95.44 173 ILE A N 1
ATOM 1427 C CA . ILE A 1 173 ? 4.146 26.680 -3.086 1.00 95.44 173 ILE A CA 1
ATOM 1428 C C . ILE A 1 173 ? 5.284 27.130 -3.997 1.00 95.44 173 ILE A C 1
ATOM 1430 O O . ILE A 1 173 ? 6.244 26.385 -4.210 1.00 95.44 173 ILE A O 1
ATOM 1434 N N . GLU A 1 174 ? 5.179 28.341 -4.536 1.00 95.25 174 GLU A N 1
ATOM 1435 C CA . GLU A 1 174 ? 6.154 28.903 -5.468 1.00 95.25 174 GLU A CA 1
ATOM 1436 C C . GLU A 1 174 ? 6.541 30.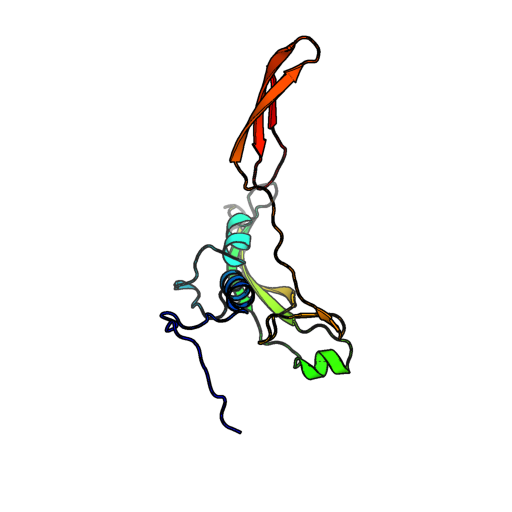328 -5.069 1.00 95.25 174 GLU A C 1
ATOM 1438 O O . GLU A 1 174 ? 5.692 31.146 -4.722 1.00 95.25 174 GLU A O 1
ATOM 1443 N N . PHE A 1 175 ? 7.840 30.609 -5.137 1.00 95.00 175 PHE A N 1
ATOM 1444 C CA . PHE A 1 175 ? 8.441 31.921 -4.931 1.00 95.00 175 PHE A CA 1
ATOM 1445 C C . PHE A 1 175 ? 9.169 32.320 -6.210 1.00 95.00 175 PHE A C 1
ATOM 1447 O O . PHE A 1 175 ? 9.851 31.481 -6.801 1.00 95.00 175 PHE A O 1
ATOM 1454 N N . ALA A 1 176 ? 9.065 33.584 -6.617 1.00 91.00 176 ALA A N 1
ATOM 1455 C CA . ALA A 1 176 ? 9.769 34.121 -7.776 1.00 91.00 176 ALA A CA 1
ATOM 1456 C C . ALA A 1 176 ? 10.325 35.522 -7.480 1.00 91.00 176 ALA A C 1
ATOM 1458 O O . ALA A 1 176 ? 9.707 36.280 -6.730 1.00 91.00 176 ALA A O 1
ATOM 1459 N N . THR A 1 177 ? 11.482 35.843 -8.065 1.00 80.75 177 THR A N 1
ATOM 1460 C CA . THR A 1 177 ? 12.159 37.151 -7.984 1.00 80.75 177 THR A CA 1
ATOM 1461 C C . THR A 1 177 ? 12.481 37.679 -9.368 1.00 80.75 177 THR A C 1
ATOM 1463 O O . THR A 1 177 ? 13.024 36.862 -10.155 1.00 80.75 177 THR A O 1
#

pLDDT: mean 92.54, std 5.6, range [62.78, 98.44]

Solvent-accessible surface area (backbone atoms only — not comparable to full-atom values): 10854 Å² total; per-residue (Å²): 136,81,88,86,81,85,71,89,68,80,81,90,67,80,83,75,69,89,56,44,71,56,46,48,55,51,47,58,34,61,49,80,91,45,56,80,92,71,54,65,87,40,45,56,57,30,56,50,60,74,63,40,67,44,60,48,101,81,63,38,43,40,40,36,74,76,48,74,48,73,48,76,53,89,59,53,68,65,55,17,40,79,69,45,31,58,26,35,26,42,36,30,35,33,34,38,39,40,65,72,44,81,91,49,73,84,57,72,70,46,74,47,77,41,79,78,49,70,45,80,41,74,45,101,84,53,30,34,36,54,60,27,40,82,45,71,86,76,90,80,91,72,83,76,59,47,78,46,78,50,77,51,70,46,97,89,67,50,78,30,44,36,42,36,40,37,54,88,75,78,77,74,47,78,48,77,89

Mean predicted aligned error: 6.65 Å